Protein AF-A0A4Q3WQT9-F1 (afdb_monomer)

Radius of gyration: 22.51 Å; Cα 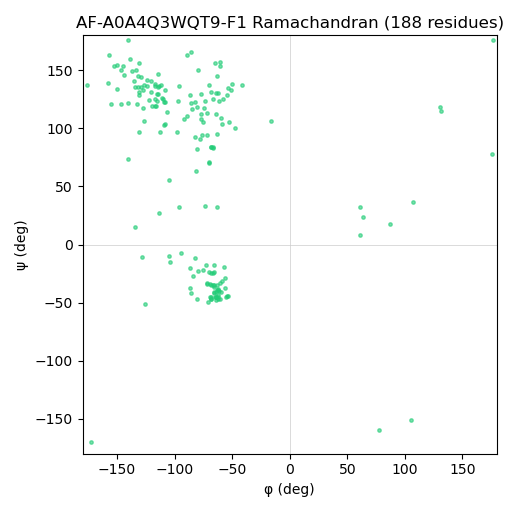contacts (8 Å, |Δi|>4): 294; chains: 1; bounding box: 42×92×50 Å

Foldseek 3Di:
DDDPDDPDVPVPPPPPDPDDDDPQPWDKEKDKDKAQAALQLLLVCVVPPQCLVVLQVQWPGWADPDDFKIKTWGAWPPRDIWIWMKGWDDDDRSAKTWIWTPDTQKTKTKMWGWDDPDRRMIMIMIMMIIGQDDDPSSVRVCVVVVPVHVSVVSSVVSSSCVSNVVDDDPDPPPPPPDDDDDDDDDDDDD

Secondary structure (DSSP, 8-state):
--PPPP--TTTT--------S-----EEEEEEEEESS-HHHHHHHHH-GGGGGGT-TTEEEEEE-SSSEEEEEEEPGGG-EEEEEEEEEEEETTTEEEEEEEEES-EEEEEEEEEEEETTEEEEEEEEEEEPPSHHHHHHHHHHTSSHHHHHHHHHHHHHHHHHT-------------------------

Nearest PDB structures (foldseek):
  2rez-assembly1_A  TM=7.845E-01  e=2.875E-08  Streptomyces glaucescens
  3ijt-assembly1_A  TM=7.062E-01  e=2.085E-07  Streptococcus mutans
  3pu2-assembly5_E  TM=6.882E-01  e=5.292E-05  Cereibacter sphaeroides 2.4.1
  4qdd-assembly1_A  TM=5.386E-01  e=7.508E-05  Rhodococcus rhodochrous
  4qdc-assembly1_A  TM=5.259E-01  e=9.202E-04  Rhodococcus rhodochrous

Mean predicted aligned error: 13.27 Å

Structure (mmCIF, N/CA/C/O backbone):
data_AF-A0A4Q3WQT9-F1
#
_entry.id   AF-A0A4Q3WQT9-F1
#
loop_
_atom_site.group_PDB
_atom_site.id
_atom_site.type_symbol
_atom_site.label_atom_id
_atom_site.label_alt_id
_atom_site.label_comp_id
_atom_site.label_asym_id
_atom_site.label_entity_id
_atom_site.label_seq_id
_atom_site.pdbx_PDB_ins_code
_atom_site.Cartn_x
_atom_site.Cartn_y
_atom_site.Cartn_z
_atom_site.occupancy
_atom_site.B_iso_or_equiv
_atom_site.auth_seq_id
_atom_site.auth_comp_id
_atom_site.auth_asym_id
_atom_site.auth_atom_id
_atom_site.pdbx_PDB_model_num
ATOM 1 N N . MET A 1 1 ? 25.990 9.755 -19.236 1.00 34.44 1 MET A N 1
ATOM 2 C CA . MET A 1 1 ? 26.077 10.260 -17.851 1.00 34.44 1 MET A CA 1
ATOM 3 C C . MET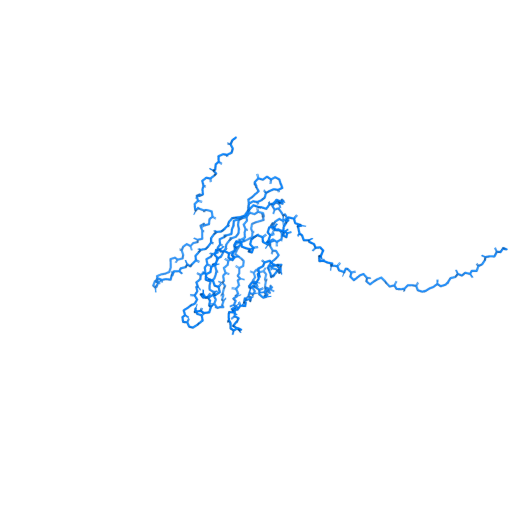 A 1 1 ? 24.654 10.616 -17.454 1.00 34.44 1 MET A C 1
ATOM 5 O O . MET A 1 1 ? 24.161 11.648 -17.883 1.00 34.44 1 MET A O 1
ATOM 9 N N . VAL A 1 2 ? 23.937 9.683 -16.823 1.00 37.50 2 VAL A N 1
ATOM 10 C CA . VAL A 1 2 ? 22.533 9.886 -16.434 1.00 37.50 2 VAL A CA 1
ATOM 11 C C . VAL A 1 2 ? 22.563 10.762 -15.186 1.00 37.50 2 VAL A C 1
ATOM 13 O O . VAL A 1 2 ? 23.070 10.332 -14.153 1.00 37.50 2 VAL A O 1
ATOM 16 N N . GLY A 1 3 ? 22.164 12.025 -15.323 1.00 26.58 3 GLY A N 1
ATOM 17 C CA . GLY A 1 3 ? 22.069 12.938 -14.186 1.00 26.58 3 GLY A CA 1
ATOM 18 C C . GLY A 1 3 ? 20.992 12.469 -13.200 1.00 26.58 3 GLY A C 1
ATOM 19 O O . GLY A 1 3 ? 20.079 11.746 -13.604 1.00 26.58 3 GLY A O 1
ATOM 20 N N . PRO A 1 4 ? 21.079 12.854 -11.916 1.00 31.19 4 PRO A N 1
ATOM 21 C CA . PRO A 1 4 ? 19.999 12.610 -10.972 1.00 31.19 4 PRO A CA 1
ATOM 22 C C . PRO A 1 4 ? 18.746 13.345 -11.462 1.00 31.19 4 PRO A C 1
ATOM 24 O O . PRO A 1 4 ? 18.777 14.551 -11.706 1.00 31.19 4 PRO A O 1
ATOM 27 N N . ILE A 1 5 ? 17.659 12.600 -11.650 1.00 31.70 5 ILE A N 1
ATOM 28 C CA . ILE A 1 5 ? 16.350 13.157 -11.989 1.00 31.70 5 ILE A CA 1
ATOM 29 C C . ILE A 1 5 ? 15.894 13.965 -10.761 1.00 31.70 5 ILE A C 1
ATOM 31 O O . ILE A 1 5 ? 15.903 13.410 -9.659 1.00 31.70 5 ILE A O 1
ATOM 35 N N . PRO A 1 6 ? 15.556 15.259 -10.891 1.00 29.69 6 PRO A N 1
ATOM 36 C CA . PRO A 1 6 ? 15.057 16.037 -9.767 1.00 29.69 6 PRO A CA 1
ATOM 37 C C . PRO A 1 6 ? 13.743 15.434 -9.252 1.00 29.69 6 PRO A C 1
ATOM 39 O O . PRO A 1 6 ? 12.826 15.143 -10.019 1.00 29.69 6 PRO A O 1
ATOM 42 N N . PHE A 1 7 ? 13.691 15.232 -7.934 1.00 35.38 7 PHE A N 1
ATOM 43 C CA . PHE A 1 7 ? 12.547 14.763 -7.150 1.00 35.38 7 PHE A CA 1
ATOM 44 C C . PHE A 1 7 ? 11.482 15.876 -7.109 1.00 35.3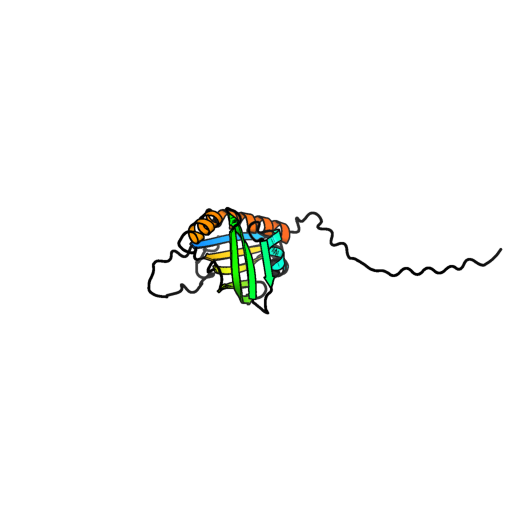8 7 PHE A C 1
ATOM 46 O O . PHE A 1 7 ? 11.296 16.565 -6.110 1.00 35.38 7 PHE A O 1
ATOM 53 N N . GLU A 1 8 ? 10.838 16.145 -8.242 1.00 33.34 8 GLU A N 1
ATOM 54 C CA . GLU A 1 8 ? 9.771 17.136 -8.323 1.00 33.34 8 GLU A CA 1
ATOM 55 C C . GLU A 1 8 ? 8.498 16.516 -7.729 1.00 33.34 8 GLU A C 1
ATOM 57 O O . GLU A 1 8 ? 7.951 15.547 -8.261 1.00 33.34 8 GLU A O 1
ATOM 62 N N . GLY A 1 9 ? 8.059 17.055 -6.585 1.00 34.94 9 GLY A N 1
ATOM 63 C CA . GLY A 1 9 ? 6.921 16.615 -5.760 1.00 34.94 9 GLY A CA 1
ATOM 64 C C . GLY A 1 9 ? 5.538 16.703 -6.421 1.00 34.94 9 GLY A C 1
ATOM 65 O O . GLY A 1 9 ? 4.546 16.943 -5.745 1.00 34.94 9 GLY A O 1
ATOM 66 N N . THR A 1 10 ? 5.458 16.511 -7.735 1.00 41.91 10 THR A N 1
ATOM 67 C CA . THR A 1 10 ? 4.251 16.659 -8.557 1.00 41.91 10 THR A CA 1
ATOM 68 C C . THR A 1 10 ? 3.649 15.307 -8.959 1.00 41.91 10 THR A C 1
ATOM 70 O O . THR A 1 10 ? 2.496 15.241 -9.380 1.00 41.91 10 THR A O 1
ATOM 73 N N . ARG A 1 11 ? 4.383 14.193 -8.818 1.00 48.59 11 ARG A N 1
ATOM 74 C CA . ARG A 1 11 ? 3.887 12.864 -9.240 1.00 48.59 11 ARG A CA 1
ATOM 75 C C . ARG A 1 11 ? 2.926 12.215 -8.233 1.00 48.59 11 ARG A C 1
ATOM 77 O O . ARG A 1 11 ? 2.068 11.424 -8.624 1.00 48.59 11 ARG A O 1
ATOM 84 N N . PHE A 1 12 ? 3.007 12.638 -6.972 1.00 46.22 12 PHE A N 1
ATOM 85 C CA . PHE A 1 12 ? 2.021 12.394 -5.918 1.00 46.22 12 PHE A CA 1
ATOM 86 C C . PHE A 1 12 ? 1.216 13.670 -5.652 1.00 46.22 12 PHE A C 1
ATOM 88 O O . PHE A 1 12 ? 1.162 14.156 -4.529 1.00 46.22 12 PHE A O 1
ATOM 95 N N . ALA A 1 13 ? 0.591 14.250 -6.678 1.00 42.16 13 ALA A N 1
ATOM 96 C CA . ALA A 1 13 ? -0.478 15.218 -6.446 1.00 42.16 13 ALA A CA 1
ATOM 97 C C . ALA A 1 13 ? -1.706 14.464 -5.901 1.00 42.16 13 ALA A C 1
ATOM 99 O O . ALA A 1 13 ? -2.683 14.225 -6.611 1.00 42.16 13 ALA A O 1
ATOM 100 N N . LEU A 1 14 ? -1.618 13.999 -4.655 1.00 48.97 14 LEU A N 1
ATOM 101 C CA . LEU A 1 14 ? -2.793 13.635 -3.883 1.00 48.97 14 LEU A CA 1
ATOM 102 C C . LEU A 1 14 ? -3.512 14.959 -3.594 1.00 48.97 14 LEU A C 1
ATOM 104 O O . LEU A 1 14 ? -2.848 15.946 -3.258 1.00 48.97 14 LEU A O 1
ATOM 108 N N . PRO A 1 15 ? -4.830 15.058 -3.832 1.00 38.00 15 PRO A N 1
ATOM 109 C CA . PRO A 1 15 ? -5.542 16.291 -3.560 1.00 38.00 15 PRO A CA 1
ATOM 110 C C . PRO A 1 15 ? -5.386 16.578 -2.070 1.00 38.00 15 PRO A C 1
ATOM 112 O O . PRO A 1 15 ? -5.955 15.870 -1.243 1.00 38.00 15 PRO A O 1
ATOM 115 N N . CYS A 1 16 ? -4.601 17.605 -1.740 1.00 35.59 16 CYS A N 1
ATOM 116 C CA . CYS A 1 16 ? -4.580 18.189 -0.410 1.00 35.59 16 CYS A CA 1
ATOM 117 C C . CYS A 1 16 ? -6.037 18.518 -0.079 1.00 35.59 16 CYS A C 1
ATOM 119 O O . CYS A 1 16 ? -6.648 19.388 -0.703 1.00 35.59 16 CYS A O 1
ATOM 121 N N . HIS A 1 17 ? -6.644 17.709 0.785 1.00 41.72 17 HIS A N 1
ATOM 122 C CA . HIS A 1 17 ? -8.067 17.777 1.050 1.00 41.72 17 HIS A CA 1
ATOM 123 C C . HIS A 1 17 ? -8.337 19.044 1.864 1.00 41.72 17 HIS A C 1
ATOM 125 O O . HIS A 1 17 ? -8.220 19.069 3.088 1.00 41.72 17 HIS A O 1
ATOM 131 N N . GLU A 1 18 ? -8.693 20.120 1.164 1.00 41.34 18 GLU A N 1
ATOM 132 C CA . GLU A 1 18 ? -9.228 21.342 1.748 1.00 41.34 18 GLU A CA 1
ATOM 133 C C . GLU A 1 18 ? -10.625 21.039 2.318 1.00 41.34 18 GLU A C 1
ATOM 135 O O . GLU A 1 18 ? -11.653 21.247 1.675 1.00 41.34 18 GLU A O 1
ATOM 140 N N . LYS A 1 19 ? -10.686 20.514 3.547 1.00 37.44 19 LYS A N 1
ATOM 141 C CA . LYS A 1 19 ? -11.871 20.665 4.397 1.00 37.44 19 LYS A CA 1
ATOM 142 C C . LYS A 1 19 ? -11.508 21.390 5.679 1.00 37.44 19 LYS A C 1
ATOM 144 O O . LYS A 1 19 ? -10.685 20.952 6.478 1.00 37.44 19 LYS A O 1
ATOM 149 N N . ALA A 1 20 ? -12.164 22.533 5.832 1.00 40.59 20 ALA A N 1
ATOM 150 C CA . ALA A 1 20 ? -12.099 23.426 6.968 1.00 40.59 20 ALA A CA 1
ATOM 151 C C . ALA A 1 20 ? -12.312 22.700 8.310 1.00 40.59 20 ALA A C 1
ATOM 153 O O . ALA A 1 20 ? -13.248 21.917 8.460 1.00 40.59 20 ALA A O 1
ATOM 154 N N . GLY A 1 21 ? -11.510 23.064 9.318 1.00 35.66 21 GLY A N 1
ATOM 155 C CA . GLY A 1 21 ? -11.959 23.008 10.712 1.00 35.66 21 GLY A CA 1
ATOM 156 C C . GLY A 1 21 ? -11.410 21.908 11.626 1.00 35.66 21 GLY A C 1
ATOM 157 O O . GLY A 1 21 ? -12.142 21.457 12.495 1.00 35.66 21 GLY A O 1
ATOM 158 N N . ARG A 1 22 ? -10.144 21.500 11.510 1.00 39.97 22 ARG A N 1
ATOM 159 C CA . ARG A 1 22 ? -9.288 21.055 12.637 1.00 39.97 22 ARG A CA 1
ATOM 160 C C . ARG A 1 22 ? -7.900 20.784 12.072 1.00 39.97 22 ARG A C 1
ATOM 162 O O . ARG A 1 22 ? -7.790 20.198 11.004 1.00 39.97 22 ARG A O 1
ATOM 169 N N . GLN A 1 23 ? -6.850 21.200 12.770 1.00 39.41 23 GLN A N 1
ATOM 170 C CA . GLN A 1 23 ? -5.477 20.833 12.430 1.00 39.41 23 GLN A CA 1
ATOM 171 C C . GLN A 1 23 ? -5.308 19.316 12.656 1.00 39.41 23 GLN A C 1
ATOM 173 O O . GLN A 1 23 ? -4.911 18.892 13.736 1.00 39.41 23 GLN A O 1
ATOM 178 N N . PHE A 1 24 ? -5.693 18.495 11.679 1.00 46.91 24 PHE A N 1
ATOM 179 C CA . PHE A 1 24 ? -5.363 17.073 11.628 1.00 46.91 24 PHE A CA 1
ATOM 180 C C . PHE A 1 24 ? -3.982 16.968 10.984 1.00 46.91 24 PHE A C 1
ATOM 182 O O . PHE A 1 24 ? -3.789 17.404 9.850 1.00 46.91 24 PHE A O 1
ATOM 189 N N . ILE A 1 25 ? -2.993 16.472 11.726 1.00 51.38 25 ILE A N 1
ATOM 190 C CA . ILE A 1 25 ? -1.682 16.167 11.151 1.00 51.38 25 ILE A CA 1
ATOM 191 C C . ILE A 1 25 ? -1.867 14.860 10.381 1.00 51.38 25 ILE A C 1
ATOM 193 O O . ILE A 1 25 ? -1.831 13.789 10.978 1.00 51.38 25 ILE A O 1
ATOM 197 N N . MET A 1 26 ? -2.136 14.953 9.078 1.00 60.62 26 MET A N 1
ATOM 198 C CA . MET A 1 26 ? -2.066 13.794 8.189 1.00 60.62 26 MET A CA 1
ATOM 199 C C . MET A 1 26 ? -0.611 13.333 8.178 1.00 60.62 26 MET A C 1
ATOM 201 O O . MET A 1 26 ? 0.273 14.063 7.721 1.00 60.62 26 MET A O 1
ATOM 205 N N . ALA A 1 27 ? -0.346 12.159 8.743 1.00 68.69 27 ALA A N 1
ATOM 206 C CA . ALA A 1 27 ? 0.973 11.564 8.649 1.00 68.69 27 ALA A CA 1
ATOM 207 C C . ALA A 1 27 ? 1.128 11.042 7.220 1.00 68.69 27 ALA A C 1
ATOM 209 O O . ALA A 1 27 ? 0.294 10.268 6.753 1.00 68.69 27 ALA A O 1
ATOM 210 N N . SER A 1 28 ? 2.168 11.494 6.523 1.00 76.50 28 SER A N 1
ATOM 211 C CA . SER A 1 28 ? 2.511 11.011 5.189 1.00 76.50 28 SER A CA 1
ATOM 212 C C . SER A 1 28 ? 3.880 10.351 5.226 1.00 76.50 28 SER A C 1
ATOM 214 O O . SER A 1 28 ? 4.805 10.833 5.877 1.00 76.50 28 SER A O 1
ATOM 216 N N . VAL A 1 29 ? 3.998 9.224 4.538 1.00 81.50 29 VAL A N 1
ATOM 217 C CA . VAL A 1 29 ? 5.247 8.504 4.331 1.00 81.50 29 VAL A CA 1
ATOM 218 C C . VAL A 1 29 ? 5.400 8.236 2.844 1.00 81.50 29 VAL A C 1
ATOM 220 O O . VAL A 1 29 ? 4.451 7.852 2.163 1.00 81.50 29 VAL A O 1
ATOM 223 N N . THR A 1 30 ? 6.598 8.467 2.317 1.00 84.19 30 THR A N 1
ATOM 224 C CA . THR A 1 30 ? 6.944 8.124 0.937 1.00 84.19 30 THR A CA 1
ATOM 225 C C . THR A 1 30 ? 8.256 7.362 0.928 1.00 84.19 30 THR A C 1
ATOM 227 O O . THR A 1 30 ? 9.245 7.820 1.498 1.00 84.19 30 THR A O 1
ATOM 230 N N . LYS A 1 31 ? 8.275 6.204 0.271 1.00 86.56 31 LYS A N 1
ATOM 231 C CA . LYS A 1 31 ? 9.471 5.371 0.122 1.00 86.56 31 LYS A CA 1
ATOM 232 C C . LYS A 1 31 ? 9.637 4.918 -1.319 1.00 86.56 31 LYS A C 1
ATOM 234 O O . LYS A 1 31 ? 8.671 4.753 -2.060 1.00 86.56 31 LYS A O 1
ATOM 239 N N . GLU A 1 32 ? 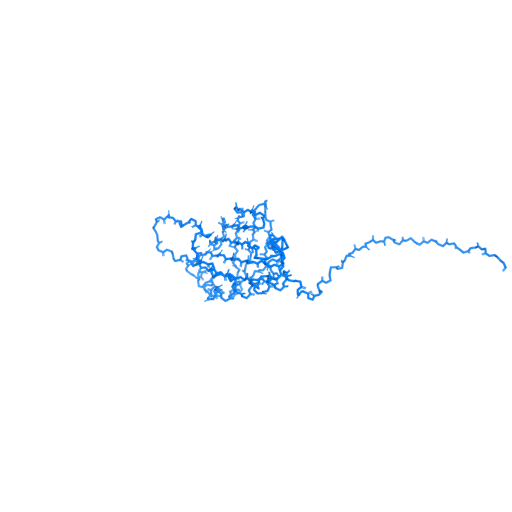10.889 4.725 -1.708 1.00 89.44 32 GLU A N 1
ATOM 240 C CA . GLU A 1 32 ? 11.274 4.271 -3.038 1.00 89.44 32 GLU A CA 1
ATOM 241 C C . GLU A 1 32 ? 12.180 3.050 -2.926 1.00 89.44 32 GLU A C 1
ATOM 243 O O . GLU A 1 32 ? 13.115 3.026 -2.125 1.00 89.44 32 GLU A O 1
ATOM 248 N N . ILE A 1 33 ? 11.934 2.060 -3.781 1.00 90.38 33 ILE A N 1
ATOM 249 C CA . ILE A 1 33 ? 12.821 0.918 -3.969 1.00 90.38 33 ILE A CA 1
ATOM 250 C C . ILE A 1 33 ? 13.098 0.671 -5.448 1.00 90.38 33 ILE A C 1
ATOM 252 O O . ILE A 1 33 ? 12.302 0.988 -6.333 1.00 90.38 33 ILE A O 1
ATOM 256 N N . ILE A 1 34 ? 14.232 0.024 -5.702 1.00 91.50 34 ILE A N 1
ATOM 257 C CA . ILE A 1 34 ? 14.604 -0.480 -7.021 1.00 91.50 34 ILE A CA 1
ATOM 258 C C . ILE A 1 34 ? 14.500 -2.002 -7.014 1.00 91.50 34 ILE A C 1
ATOM 260 O O . ILE A 1 34 ? 15.163 -2.676 -6.212 1.00 91.50 34 ILE A O 1
ATOM 264 N N . VAL A 1 35 ? 13.689 -2.534 -7.924 1.00 90.94 35 VAL A N 1
ATOM 265 C CA . VAL A 1 35 ? 13.436 -3.961 -8.115 1.00 90.94 35 VAL A CA 1
ATOM 266 C C . VAL A 1 35 ? 14.069 -4.408 -9.433 1.00 90.94 35 VAL A C 1
ATOM 268 O O . VAL A 1 35 ? 13.788 -3.838 -10.484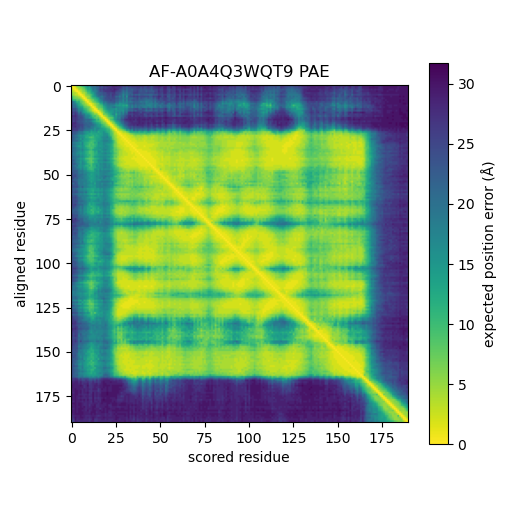 1.00 90.94 35 VAL A O 1
ATOM 271 N N . ASN A 1 36 ? 14.916 -5.437 -9.390 1.00 91.38 36 ASN A N 1
ATOM 272 C CA . ASN A 1 36 ? 15.532 -6.044 -10.573 1.00 91.38 36 ASN A CA 1
ATOM 273 C C . ASN A 1 36 ? 14.562 -7.034 -11.241 1.00 91.38 36 ASN A C 1
ATOM 275 O O . ASN A 1 36 ? 14.784 -8.242 -11.233 1.00 91.38 36 ASN A O 1
ATOM 279 N N . ALA A 1 37 ? 13.434 -6.519 -11.723 1.00 90.50 37 ALA A N 1
ATOM 280 C CA . ALA A 1 37 ? 12.437 -7.260 -12.481 1.00 90.50 37 ALA A CA 1
ATOM 281 C C . ALA A 1 37 ? 11.728 -6.318 -13.473 1.00 90.50 37 ALA A C 1
ATOM 283 O O . ALA A 1 37 ? 11.654 -5.107 -13.211 1.00 90.50 37 ALA A O 1
ATOM 284 N N . PRO A 1 38 ? 11.187 -6.847 -14.587 1.00 92.38 38 PRO A N 1
ATOM 285 C CA . PRO A 1 38 ? 10.418 -6.059 -15.544 1.00 92.38 38 PRO A CA 1
ATOM 286 C C . PRO A 1 38 ? 9.141 -5.505 -14.905 1.00 92.38 38 PRO A C 1
ATOM 288 O O . PRO A 1 38 ? 8.502 -6.178 -14.091 1.00 92.38 38 PRO A O 1
ATOM 291 N N . VAL A 1 39 ? 8.747 -4.294 -15.309 1.00 92.88 39 VAL A N 1
ATOM 292 C CA . VAL A 1 39 ? 7.638 -3.549 -14.686 1.00 92.88 39 VAL A CA 1
ATOM 293 C C . VAL A 1 39 ? 6.328 -4.329 -14.686 1.00 92.88 39 VAL A C 1
ATOM 295 O O . VAL A 1 39 ? 5.637 -4.332 -13.676 1.00 92.88 39 VAL A O 1
ATOM 298 N N . SER A 1 40 ? 6.046 -5.087 -15.748 1.00 91.44 40 SER A N 1
ATOM 299 C CA . SER A 1 40 ? 4.847 -5.923 -15.844 1.00 91.44 40 SER A CA 1
ATOM 300 C C . SER A 1 40 ? 4.790 -6.999 -14.768 1.00 91.44 40 SER A C 1
ATOM 302 O O . SER A 1 40 ? 3.743 -7.224 -14.175 1.00 91.44 40 SER A O 1
ATOM 304 N N . LYS A 1 41 ? 5.927 -7.625 -14.442 1.00 90.19 41 LYS A N 1
ATOM 305 C CA . LYS A 1 41 ? 5.986 -8.618 -13.362 1.00 90.19 41 LYS A CA 1
ATOM 306 C C . LYS A 1 41 ? 5.776 -7.954 -12.002 1.00 90.19 41 LYS A C 1
ATOM 308 O O . LYS A 1 41 ? 5.030 -8.467 -11.177 1.00 90.19 41 LYS A O 1
ATOM 313 N N . VAL A 1 42 ? 6.440 -6.822 -11.771 1.00 91.06 42 VAL A N 1
ATOM 314 C CA . VAL A 1 42 ? 6.336 -6.076 -10.507 1.00 91.06 42 VAL A CA 1
ATOM 315 C C . VAL A 1 42 ? 4.906 -5.581 -10.285 1.00 91.06 42 VAL A C 1
ATOM 317 O O . VAL A 1 42 ? 4.377 -5.713 -9.184 1.00 91.06 42 VAL A O 1
ATOM 320 N N . PHE A 1 43 ? 4.279 -5.059 -11.338 1.00 90.94 43 PHE A N 1
ATOM 321 C CA . PHE A 1 43 ? 2.913 -4.562 -11.326 1.00 90.94 43 PHE A CA 1
ATOM 322 C C . PHE A 1 43 ? 1.900 -5.670 -11.033 1.00 90.94 43 PHE A C 1
ATOM 324 O O . PHE A 1 43 ? 1.064 -5.493 -10.154 1.00 90.94 43 PHE A O 1
ATOM 331 N N . GLU A 1 44 ? 1.992 -6.821 -11.705 1.00 90.06 44 GLU A N 1
ATOM 332 C CA . GLU A 1 44 ? 1.056 -7.932 -11.486 1.00 90.06 44 GLU A CA 1
ATOM 333 C C . GLU A 1 44 ? 1.143 -8.489 -10.058 1.00 90.06 44 GLU A C 1
ATOM 335 O O . GLU A 1 44 ? 0.113 -8.738 -9.438 1.00 90.06 44 GLU A O 1
ATOM 340 N N . ILE A 1 45 ? 2.351 -8.597 -9.487 1.00 88.19 45 ILE A N 1
ATOM 341 C CA . ILE A 1 45 ? 2.520 -9.023 -8.087 1.00 88.19 45 ILE A CA 1
ATOM 342 C C . ILE A 1 45 ? 1.928 -7.985 -7.126 1.00 88.19 45 ILE A C 1
ATOM 344 O O . ILE A 1 45 ? 1.291 -8.356 -6.146 1.00 88.19 45 ILE A O 1
ATOM 348 N N . TRP A 1 46 ? 2.127 -6.689 -7.390 1.00 88.38 46 TRP A N 1
ATOM 349 C CA . TRP A 1 46 ? 1.571 -5.630 -6.542 1.00 88.38 46 TRP A CA 1
ATOM 350 C C . TRP A 1 46 ? 0.046 -5.524 -6.650 1.00 88.38 46 TRP A C 1
ATOM 352 O O . TRP A 1 46 ? -0.629 -5.169 -5.692 1.00 88.38 46 TRP A O 1
ATOM 362 N N . LYS A 1 47 ? -0.518 -5.783 -7.826 1.00 87.12 47 LYS A N 1
ATOM 363 C CA . LYS A 1 47 ? -1.963 -5.725 -8.059 1.00 87.12 47 LYS A CA 1
ATOM 364 C C . LYS A 1 47 ? -2.712 -6.843 -7.328 1.00 87.12 47 LYS A C 1
ATOM 366 O O . LYS A 1 47 ? -3.893 -6.683 -7.028 1.00 87.12 47 LYS A O 1
ATOM 371 N N . ASP A 1 48 ? -2.037 -7.951 -7.036 1.00 85.31 48 ASP A N 1
ATOM 372 C CA . ASP A 1 48 ? -2.588 -9.052 -6.256 1.00 85.31 48 ASP A CA 1
ATOM 373 C C . ASP A 1 48 ? -2.524 -8.746 -4.748 1.00 85.31 48 ASP A C 1
ATOM 375 O O . ASP A 1 48 ? -1.598 -9.149 -4.034 1.00 85.31 48 ASP A O 1
ATOM 379 N N . PHE A 1 49 ? -3.517 -7.987 -4.270 1.00 80.50 49 PHE A N 1
ATOM 380 C CA . PHE A 1 49 ? -3.615 -7.553 -2.874 1.00 80.50 49 PHE A CA 1
ATOM 381 C C . PHE A 1 49 ? -3.613 -8.723 -1.877 1.00 80.50 49 PHE A C 1
ATOM 383 O O . PHE A 1 49 ? -3.107 -8.576 -0.767 1.00 80.50 49 PHE A O 1
ATOM 390 N N . GLU A 1 50 ? -4.092 -9.906 -2.265 1.00 77.38 50 GLU A N 1
ATOM 391 C CA . GLU A 1 50 ? -4.129 -11.087 -1.392 1.00 77.38 50 GLU A CA 1
ATOM 392 C C . GLU A 1 50 ? -2.720 -11.592 -1.022 1.00 77.38 50 GLU A C 1
ATOM 394 O O . GLU A 1 50 ? -2.548 -12.287 -0.020 1.00 77.38 50 GLU A O 1
ATOM 399 N N . ASN A 1 51 ? -1.678 -11.198 -1.768 1.00 78.69 51 ASN A N 1
ATOM 400 C CA . ASN A 1 51 ? -0.290 -11.525 -1.436 1.00 78.69 51 ASN A CA 1
ATOM 401 C C . ASN A 1 51 ? 0.347 -10.592 -0.400 1.00 78.69 51 ASN A C 1
ATOM 403 O O . ASN A 1 51 ? 1.425 -10.911 0.104 1.00 78.69 51 ASN A O 1
ATOM 407 N N . PHE A 1 52 ? -0.274 -9.462 -0.058 1.00 79.12 52 PHE A N 1
ATOM 408 C CA . PHE A 1 52 ? 0.318 -8.464 0.844 1.00 79.12 52 PHE A CA 1
ATOM 409 C C . PHE A 1 52 ? 0.635 -9.008 2.240 1.00 79.12 52 PHE A C 1
ATOM 411 O O . PHE A 1 52 ? 1.739 -8.737 2.716 1.00 79.12 52 PHE A O 1
ATOM 418 N N . PRO A 1 53 ? -0.214 -9.846 2.874 1.00 79.69 53 PRO A N 1
ATOM 419 C CA . PRO A 1 53 ? 0.117 -10.472 4.156 1.00 79.69 53 PRO A CA 1
ATOM 420 C C . PRO A 1 53 ? 1.408 -11.308 4.130 1.00 79.69 53 PRO A C 1
ATOM 422 O O . PRO A 1 53 ? 1.994 -11.583 5.172 1.00 79.69 53 PRO A O 1
ATOM 425 N N . ARG A 1 54 ? 1.895 -11.721 2.948 1.00 75.19 54 ARG A N 1
ATOM 426 C CA . ARG A 1 54 ? 3.148 -12.486 2.824 1.00 75.19 54 ARG A CA 1
ATOM 427 C C . ARG A 1 54 ? 4.399 -11.633 3.007 1.00 75.19 54 ARG A C 1
ATOM 429 O O . ARG A 1 54 ? 5.464 -12.186 3.271 1.00 75.19 54 ARG A O 1
ATOM 436 N N . PHE A 1 55 ? 4.298 -10.321 2.811 1.00 75.50 55 PHE A N 1
ATOM 437 C CA . PHE A 1 55 ? 5.434 -9.403 2.900 1.00 75.50 55 PHE A CA 1
ATOM 438 C C . PHE A 1 55 ? 5.195 -8.198 3.819 1.00 75.50 55 PHE A C 1
ATOM 440 O O . PHE A 1 55 ? 6.170 -7.533 4.149 1.00 75.50 55 PHE A O 1
ATOM 447 N N . MET A 1 56 ? 3.960 -7.959 4.273 1.00 77.50 56 MET A N 1
ATOM 448 C CA . MET A 1 56 ? 3.605 -6.965 5.291 1.00 77.50 56 MET A CA 1
ATOM 449 C C . MET A 1 56 ? 3.225 -7.652 6.605 1.00 77.50 56 MET A C 1
ATOM 451 O O . MET A 1 56 ? 2.119 -8.167 6.744 1.00 77.50 56 MET A O 1
ATOM 455 N N . GLU A 1 57 ? 4.118 -7.640 7.595 1.00 72.62 57 GLU A N 1
ATOM 456 C CA . GLU A 1 57 ? 3.940 -8.418 8.838 1.00 72.62 57 GLU A CA 1
ATOM 457 C C . GLU A 1 57 ? 2.761 -7.979 9.716 1.00 72.62 57 GLU A C 1
ATOM 459 O O . GLU A 1 57 ? 2.263 -8.762 10.524 1.00 72.62 57 GLU A O 1
ATOM 464 N N . ASN A 1 58 ? 2.315 -6.729 9.592 1.00 76.00 58 ASN A N 1
ATOM 465 C CA . ASN A 1 58 ? 1.247 -6.198 10.443 1.00 76.00 58 ASN A CA 1
ATOM 466 C C . ASN A 1 58 ? -0.146 -6.497 9.890 1.00 76.00 58 ASN A C 1
ATOM 468 O O . ASN A 1 58 ? -1.121 -6.456 10.646 1.00 76.00 58 ASN A O 1
ATOM 472 N N . ILE A 1 59 ? -0.243 -6.788 8.591 1.00 82.56 59 ILE A N 1
ATOM 473 C CA . ILE A 1 59 ? -1.504 -7.108 7.931 1.00 82.56 59 ILE A CA 1
ATOM 474 C C . ILE A 1 59 ? -1.840 -8.572 8.208 1.00 82.56 59 ILE A C 1
ATOM 476 O O . ILE A 1 59 ? -1.103 -9.480 7.840 1.00 82.56 59 ILE A O 1
ATOM 480 N N . GLU A 1 60 ? -2.971 -8.794 8.870 1.00 83.31 60 GLU A N 1
ATOM 481 C CA . GLU A 1 60 ? -3.501 -10.122 9.171 1.00 83.31 60 GLU A CA 1
ATOM 482 C C . GLU A 1 60 ? -4.223 -10.712 7.956 1.00 83.31 60 GLU A C 1
ATOM 484 O O . GLU A 1 60 ? -3.984 -11.864 7.598 1.00 83.31 60 GLU A O 1
ATOM 489 N N . SER A 1 61 ? -5.084 -9.924 7.308 1.00 84.75 61 SER A N 1
ATOM 490 C CA . SER A 1 61 ? -5.779 -10.328 6.086 1.00 84.75 61 SER A CA 1
ATOM 491 C C . SER A 1 61 ? -6.142 -9.129 5.217 1.00 84.75 61 SER A C 1
ATOM 493 O O . SER A 1 61 ? -6.313 -8.006 5.704 1.00 84.75 61 SER A O 1
ATOM 495 N N . ILE A 1 62 ? -6.256 -9.392 3.915 1.00 87.88 62 ILE A N 1
ATOM 496 C CA . ILE A 1 62 ? -6.906 -8.500 2.961 1.00 87.88 62 ILE A CA 1
ATOM 497 C C . ILE A 1 62 ? -7.936 -9.327 2.212 1.00 87.88 62 ILE A C 1
ATOM 499 O O . ILE A 1 62 ? -7.584 -10.275 1.517 1.00 87.88 62 ILE A O 1
ATOM 503 N N . ASP A 1 63 ? -9.198 -8.952 2.352 1.00 88.06 63 ASP A N 1
ATOM 504 C CA . ASP A 1 63 ? -10.325 -9.647 1.752 1.00 88.06 63 ASP A CA 1
ATOM 505 C C . ASP A 1 63 ? -10.901 -8.787 0.623 1.00 88.06 63 ASP A C 1
ATOM 507 O O . ASP A 1 63 ? -11.294 -7.638 0.835 1.00 88.06 63 ASP A O 1
ATOM 511 N N . VAL A 1 64 ? -10.968 -9.316 -0.599 1.00 87.50 64 VAL A N 1
ATOM 512 C CA . VAL A 1 64 ? -11.607 -8.614 -1.723 1.00 87.50 64 VAL A CA 1
ATOM 513 C C . VAL A 1 64 ? -13.127 -8.685 -1.546 1.00 87.50 64 VAL A C 1
ATOM 515 O O . VAL A 1 64 ? -13.748 -9.724 -1.755 1.00 87.50 64 VAL A O 1
ATOM 518 N N . THR A 1 65 ? -13.745 -7.575 -1.140 1.00 87.75 65 THR A N 1
ATOM 519 C CA . THR A 1 65 ? -15.181 -7.501 -0.805 1.00 87.75 65 THR A CA 1
ATOM 520 C C . THR A 1 65 ? -16.061 -7.037 -1.965 1.00 87.75 65 THR A C 1
ATOM 522 O O . THR A 1 65 ? -17.288 -7.070 -1.869 1.00 87.75 65 THR A O 1
ATOM 525 N N . GLY A 1 66 ? -15.462 -6.607 -3.075 1.00 85.75 66 GLY A N 1
ATOM 526 C CA . GLY A 1 66 ? -16.174 -6.124 -4.255 1.00 85.75 66 GLY A CA 1
ATOM 527 C C . GLY A 1 66 ? -15.235 -5.876 -5.438 1.00 85.75 66 GLY A C 1
ATOM 528 O O . GLY A 1 66 ? -14.070 -6.255 -5.381 1.00 85.75 66 GLY A O 1
ATOM 529 N N . PRO A 1 67 ? -15.711 -5.242 -6.527 1.00 83.38 67 PRO A N 1
ATOM 530 C CA . PRO A 1 67 ? -14.940 -5.130 -7.769 1.00 83.38 67 PRO A CA 1
ATOM 531 C C . PRO A 1 67 ? -13.643 -4.326 -7.617 1.00 83.38 67 PRO A C 1
ATOM 533 O O . PRO A 1 67 ? -12.653 -4.660 -8.251 1.00 83.38 67 PRO A O 1
ATOM 536 N N . ASN A 1 68 ? -13.653 -3.288 -6.776 1.00 87.00 68 ASN A N 1
ATOM 537 C CA . ASN A 1 68 ? -12.487 -2.453 -6.462 1.00 87.00 68 ASN A CA 1
ATOM 538 C C . ASN A 1 68 ? -12.368 -2.199 -4.952 1.00 87.00 68 ASN A C 1
ATOM 540 O O . ASN A 1 68 ? -11.688 -1.261 -4.546 1.00 87.00 68 ASN A O 1
ATOM 544 N N . THR A 1 69 ? -13.077 -2.969 -4.125 1.00 89.50 69 THR A N 1
ATOM 545 C CA . THR A 1 69 ? -13.126 -2.765 -2.676 1.00 89.50 69 THR A CA 1
ATOM 546 C C . THR A 1 69 ? -12.466 -3.924 -1.956 1.00 89.50 69 THR A C 1
ATOM 548 O O . THR A 1 69 ? -12.681 -5.090 -2.288 1.00 89.50 69 THR A O 1
ATOM 551 N N . THR A 1 70 ? -11.667 -3.583 -0.959 1.00 90.06 70 THR A N 1
ATOM 552 C CA . THR A 1 70 ? -10.881 -4.513 -0.153 1.00 90.06 70 THR A CA 1
ATOM 553 C C . THR A 1 70 ? -11.083 -4.184 1.314 1.00 90.06 70 THR A C 1
ATOM 555 O O . THR A 1 70 ? -11.019 -3.011 1.682 1.00 90.06 70 THR A O 1
ATOM 558 N N . HIS A 1 71 ? -11.290 -5.195 2.142 1.00 89.75 71 HIS A N 1
ATOM 559 C CA . HIS A 1 71 ? -11.316 -5.074 3.588 1.00 89.75 71 HIS A CA 1
ATOM 560 C C . HIS A 1 71 ? -9.951 -5.466 4.143 1.00 89.75 71 HIS A C 1
ATOM 562 O O . HIS A 1 71 ? -9.454 -6.551 3.861 1.00 89.75 71 HIS A O 1
ATOM 568 N N . TRP A 1 72 ? -9.328 -4.568 4.892 1.00 89.50 72 TRP A N 1
ATOM 569 C CA . TRP A 1 72 ? -7.996 -4.738 5.453 1.00 89.50 72 TRP A CA 1
ATOM 570 C C . TRP A 1 72 ? -8.106 -4.940 6.952 1.00 89.50 72 TRP A C 1
ATOM 572 O O . TRP A 1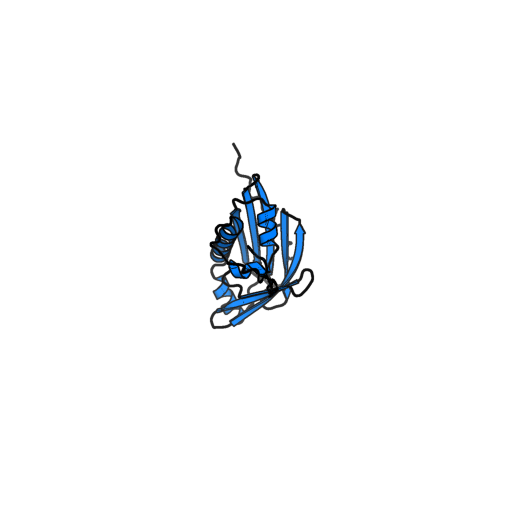 72 ? -8.758 -4.154 7.643 1.00 89.50 72 TRP A O 1
ATOM 582 N N . LYS A 1 73 ? -7.404 -5.950 7.457 1.00 87.12 73 LYS A N 1
ATOM 583 C CA . LYS A 1 73 ? -7.298 -6.232 8.882 1.00 87.12 73 LYS A CA 1
ATOM 584 C C . LYS A 1 73 ? -5.842 -6.219 9.304 1.00 87.12 73 LYS A C 1
ATOM 586 O O . LYS A 1 73 ? -5.024 -6.959 8.769 1.00 87.12 73 LYS A O 1
ATOM 591 N N . MET A 1 74 ? -5.521 -5.393 10.290 1.00 84.19 74 MET A N 1
ATOM 592 C CA . MET A 1 74 ? -4.181 -5.235 10.842 1.00 84.19 74 MET A CA 1
ATOM 593 C C . MET A 1 74 ? -4.180 -5.563 12.333 1.00 84.19 74 MET A C 1
ATOM 595 O O . MET A 1 74 ? -5.100 -5.197 13.073 1.00 84.19 74 MET A O 1
ATOM 599 N N . LYS A 1 75 ? -3.129 -6.239 12.795 1.00 79.81 75 LYS A N 1
ATOM 600 C CA . LYS A 1 75 ? -2.987 -6.606 14.202 1.00 79.81 75 LYS A CA 1
ATOM 601 C C . LYS A 1 75 ? -2.430 -5.440 15.015 1.00 79.81 75 LYS A C 1
ATOM 603 O O . LYS A 1 75 ? -1.340 -4.945 14.754 1.00 79.81 75 LYS A O 1
ATOM 608 N N . GLY A 1 76 ? -3.180 -5.036 16.033 1.00 71.19 76 GLY A N 1
ATOM 609 C CA . GLY A 1 76 ? -2.818 -4.008 16.997 1.00 71.19 76 GLY A CA 1
ATOM 610 C C . GLY A 1 76 ? -2.050 -4.531 18.220 1.00 71.19 76 GLY A C 1
ATOM 611 O O . GLY A 1 76 ? -2.080 -5.730 18.526 1.00 71.19 76 GLY A O 1
ATOM 612 N N . PRO A 1 77 ? -1.380 -3.651 18.993 1.00 66.31 77 PRO A N 1
ATOM 613 C CA . PRO A 1 77 ? -0.831 -4.005 20.294 1.00 66.31 77 PRO A CA 1
ATOM 614 C C . PRO A 1 77 ? -1.956 -4.455 21.235 1.00 66.31 77 PRO A C 1
ATOM 616 O O . PRO A 1 77 ? -3.102 -4.021 21.117 1.00 66.31 77 PRO A O 1
ATOM 619 N N . LEU A 1 78 ? -1.621 -5.299 22.215 1.00 66.62 78 LEU A N 1
ATOM 620 C CA . LEU A 1 78 ? -2.549 -5.742 23.271 1.00 66.62 78 LEU A CA 1
ATOM 621 C C . LEU A 1 78 ? -3.788 -6.510 22.756 1.00 66.62 78 LEU A C 1
ATOM 623 O O . LEU A 1 78 ? -4.844 -6.456 23.378 1.00 66.62 78 LEU A O 1
ATOM 627 N N . SER A 1 79 ? -3.656 -7.270 21.662 1.00 68.25 79 SER A N 1
ATOM 628 C CA . SER A 1 79 ? -4.757 -8.043 21.045 1.00 68.25 79 SER A CA 1
ATOM 629 C C . SER A 1 79 ? -5.904 -7.180 20.506 1.00 68.25 79 SER A C 1
ATOM 631 O O . SER A 1 79 ? -7.033 -7.650 20.389 1.00 68.25 79 SER A O 1
ATOM 633 N N . THR A 1 80 ? -5.624 -5.916 20.188 1.00 74.50 80 THR A N 1
ATOM 634 C CA . THR A 1 80 ? -6.551 -5.084 19.414 1.00 74.50 80 THR A CA 1
ATOM 635 C C . THR A 1 80 ? -6.424 -5.428 17.929 1.00 74.50 80 THR A C 1
ATOM 637 O O . THR A 1 80 ? -5.357 -5.850 17.487 1.00 74.50 80 THR A O 1
ATOM 640 N N . SER A 1 81 ? -7.497 -5.287 17.154 1.00 77.06 81 SER A N 1
ATOM 641 C CA . SER A 1 81 ? -7.444 -5.302 15.689 1.00 77.06 81 SER A CA 1
ATOM 642 C C . SER A 1 81 ? -7.844 -3.931 15.166 1.00 77.06 81 SER A C 1
ATOM 644 O O . SER A 1 81 ? -8.643 -3.217 15.775 1.00 77.06 81 SER A O 1
ATOM 646 N N . VAL A 1 82 ? -7.231 -3.549 14.056 1.00 82.00 82 VAL A N 1
ATOM 647 C CA . VAL A 1 82 ? -7.549 -2.336 13.319 1.00 82.00 82 VAL A CA 1
ATOM 648 C C . VAL A 1 82 ? -8.030 -2.777 11.953 1.00 82.00 82 VAL A C 1
ATOM 650 O O . VAL A 1 82 ? -7.297 -3.427 11.215 1.00 82.00 82 VAL A O 1
ATOM 653 N N . GLU A 1 83 ? -9.265 -2.421 11.634 1.00 87.38 83 GLU A N 1
ATOM 654 C CA . GLU A 1 83 ? -9.926 -2.838 10.400 1.00 87.38 83 GLU A CA 1
ATOM 655 C C . GLU A 1 83 ? -10.386 -1.606 9.626 1.00 87.38 83 GLU A C 1
ATOM 657 O O . GLU A 1 83 ? -10.903 -0.651 10.224 1.00 87.38 83 GLU A O 1
ATOM 662 N N . TRP A 1 84 ? -10.171 -1.609 8.312 1.00 88.75 84 TRP A N 1
ATOM 663 C CA . TRP A 1 84 ? -10.656 -0.567 7.411 1.00 88.75 84 TRP A CA 1
ATOM 664 C C . TRP A 1 84 ? -11.006 -1.122 6.035 1.00 88.75 84 TRP A C 1
ATOM 666 O O . TRP A 1 84 ? -10.410 -2.080 5.555 1.00 88.75 84 TRP A O 1
ATOM 676 N N . ASP A 1 85 ? -11.965 -0.479 5.381 1.00 90.31 85 ASP A N 1
ATOM 677 C CA . ASP A 1 85 ? -12.306 -0.749 3.990 1.00 90.31 85 ASP A CA 1
ATOM 678 C C . ASP A 1 85 ? -11.577 0.248 3.096 1.00 90.31 85 ASP A C 1
ATOM 680 O O . ASP A 1 85 ? -11.551 1.447 3.388 1.00 90.31 85 ASP A O 1
ATOM 684 N N . ALA A 1 86 ? -11.010 -0.233 1.996 1.00 89.38 86 ALA A N 1
ATOM 685 C CA . ALA A 1 86 ? -10.346 0.571 0.984 1.00 89.38 86 ALA A CA 1
ATOM 686 C C . ALA A 1 86 ? -10.952 0.337 -0.401 1.00 89.38 86 ALA A C 1
ATOM 688 O O . ALA A 1 86 ? -11.295 -0.782 -0.771 1.00 89.38 86 ALA A O 1
ATOM 689 N N . GLU A 1 87 ? -11.053 1.412 -1.174 1.00 91.38 87 GLU A N 1
ATOM 690 C CA . GLU A 1 87 ? -11.476 1.437 -2.566 1.00 91.38 87 GLU A CA 1
ATOM 691 C C . GLU A 1 87 ? -10.281 1.806 -3.448 1.00 91.38 87 GLU A C 1
ATOM 693 O O . GLU A 1 87 ? -9.640 2.847 -3.264 1.00 91.38 87 GLU A O 1
ATOM 698 N N . THR A 1 88 ? -10.003 0.965 -4.440 1.00 90.75 88 THR A N 1
ATOM 699 C CA . THR A 1 88 ? -9.035 1.260 -5.493 1.00 90.75 88 THR A CA 1
ATOM 700 C C . THR A 1 88 ? -9.641 2.273 -6.459 1.00 90.75 88 THR A C 1
ATOM 702 O O . THR A 1 88 ? -10.640 2.012 -7.125 1.00 90.75 88 THR A O 1
ATOM 705 N N . LEU A 1 89 ? -9.020 3.448 -6.537 1.00 88.75 89 LEU A N 1
ATOM 706 C CA . LEU A 1 89 ? -9.476 4.590 -7.329 1.00 88.75 89 LEU A CA 1
ATOM 707 C C . LEU A 1 89 ? -8.990 4.548 -8.773 1.00 88.75 89 LEU A C 1
ATOM 709 O O . LEU A 1 89 ? -9.664 5.018 -9.686 1.00 88.75 89 LEU A O 1
ATOM 713 N N . THR A 1 90 ? -7.764 4.085 -8.984 1.00 86.50 90 THR A N 1
ATOM 714 C CA . THR A 1 90 ? -7.134 4.090 -10.303 1.00 86.50 90 THR A CA 1
ATOM 715 C C . THR A 1 90 ? -6.181 2.923 -10.399 1.00 86.50 90 THR A C 1
ATOM 717 O O . THR A 1 90 ? -5.381 2.707 -9.493 1.00 86.50 90 THR A O 1
ATOM 720 N N . ILE A 1 91 ? -6.263 2.217 -11.521 1.00 89.88 91 ILE A N 1
ATO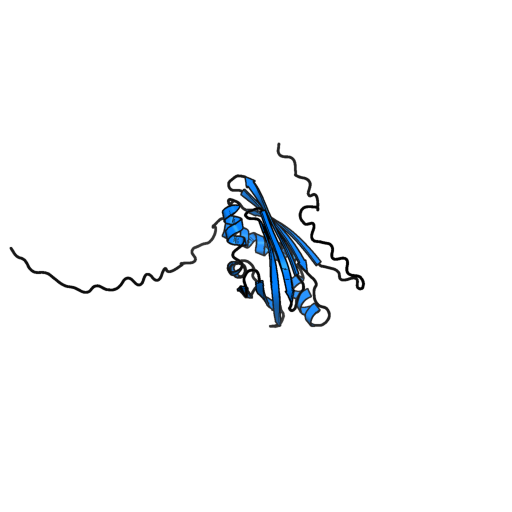M 721 C CA . ILE A 1 91 ? -5.304 1.210 -11.952 1.00 89.88 91 ILE A CA 1
ATOM 722 C C . ILE A 1 91 ? -4.887 1.612 -13.367 1.00 89.88 91 ILE A C 1
ATOM 724 O O . ILE A 1 91 ? -5.672 1.507 -14.306 1.00 89.88 91 ILE A O 1
ATOM 728 N N . GLN A 1 92 ? -3.673 2.130 -13.500 1.00 90.88 92 GLN A N 1
ATOM 729 C CA . GLN A 1 92 ? -2.996 2.362 -14.770 1.00 90.88 92 GLN A CA 1
ATOM 730 C C . GLN A 1 92 ? -1.913 1.300 -14.893 1.00 90.88 92 GLN A C 1
ATOM 732 O O . GLN A 1 92 ? -0.987 1.248 -14.078 1.00 90.88 92 GLN A O 1
ATOM 737 N N . GLU A 1 93 ? -2.088 0.417 -15.870 1.00 91.75 93 GLU A N 1
ATOM 738 C CA . GLU A 1 93 ? -1.233 -0.747 -16.059 1.00 91.75 93 GLU A CA 1
ATOM 739 C C . GLU A 1 93 ? 0.237 -0.338 -16.163 1.00 91.75 93 GLU A C 1
ATOM 741 O O . GLU A 1 93 ? 0.583 0.540 -16.946 1.00 91.75 93 GLU A O 1
ATOM 746 N N . ASN A 1 94 ? 1.098 -0.970 -15.362 1.00 89.25 94 ASN A N 1
ATOM 747 C CA . ASN A 1 94 ? 2.543 -0.715 -15.319 1.00 89.25 94 ASN A CA 1
ATOM 748 C C . ASN A 1 94 ? 2.963 0.713 -14.917 1.00 89.25 94 ASN A C 1
ATOM 750 O O . ASN A 1 94 ? 4.150 1.022 -14.992 1.00 89.25 94 ASN A O 1
ATOM 754 N N . GLU A 1 95 ? 2.035 1.569 -14.478 1.00 89.81 95 GLU A N 1
ATOM 755 C CA . GLU A 1 95 ? 2.325 2.979 -14.182 1.00 89.81 95 GLU A CA 1
ATOM 756 C C . GLU A 1 95 ? 1.907 3.387 -12.772 1.00 89.81 95 GLU A C 1
ATOM 758 O O . GLU A 1 95 ? 2.701 3.972 -12.033 1.00 89.81 95 GLU A O 1
ATOM 763 N N . LYS A 1 96 ? 0.657 3.114 -12.379 1.00 89.62 96 LYS A N 1
ATOM 764 C CA . LYS A 1 96 ? 0.110 3.647 -11.128 1.00 89.62 96 LYS A CA 1
ATOM 765 C C . LYS A 1 96 ? -1.053 2.832 -10.594 1.00 89.62 96 LYS A C 1
ATOM 767 O O . LYS A 1 96 ? -1.979 2.502 -11.328 1.00 89.62 96 LYS A O 1
ATOM 772 N N . ILE A 1 97 ? -1.076 2.633 -9.280 1.00 90.25 97 ILE A N 1
ATOM 773 C CA . ILE A 1 97 ? -2.276 2.205 -8.555 1.00 90.25 97 ILE A CA 1
ATOM 774 C C . ILE A 1 97 ? -2.509 3.185 -7.407 1.00 90.25 97 ILE A C 1
ATOM 776 O O . ILE A 1 97 ? -1.571 3.519 -6.692 1.00 90.25 97 ILE A O 1
ATOM 780 N N . SER A 1 98 ? -3.735 3.673 -7.226 1.00 89.06 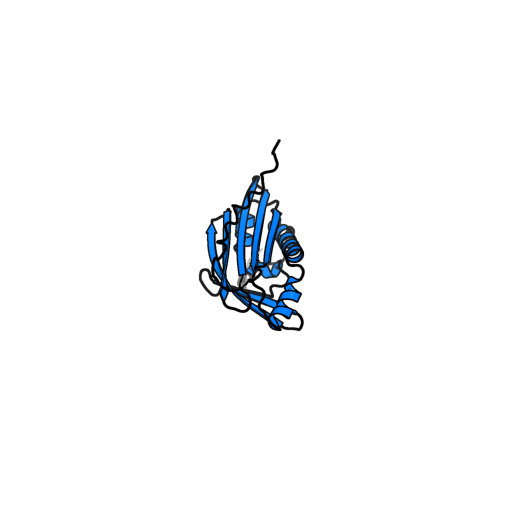98 SER A N 1
ATOM 781 C CA . SER A 1 98 ? -4.091 4.536 -6.089 1.00 89.06 98 SER A CA 1
ATOM 782 C C . SER A 1 98 ? -5.357 4.069 -5.401 1.00 89.06 98 SER A C 1
ATOM 784 O O . SER A 1 98 ? -6.293 3.636 -6.074 1.00 89.06 98 SER A O 1
ATOM 786 N N . TRP A 1 99 ? -5.409 4.230 -4.085 1.00 89.38 99 TRP A N 1
ATOM 787 C CA . TRP A 1 99 ? -6.515 3.796 -3.242 1.00 89.38 99 TRP A CA 1
ATOM 788 C C . TRP A 1 99 ? -6.852 4.842 -2.177 1.00 89.38 99 TRP A C 1
ATOM 790 O O . TRP A 1 99 ? -6.039 5.708 -1.842 1.00 89.38 99 TRP A O 1
ATOM 800 N N . LYS A 1 100 ? -8.068 4.747 -1.642 1.00 87.25 100 LYS A N 1
ATOM 801 C CA . LYS A 1 100 ? -8.529 5.501 -0.470 1.00 87.25 100 LYS A CA 1
ATOM 802 C C . LYS A 1 100 ? -9.313 4.582 0.454 1.00 87.25 100 LYS A C 1
ATOM 804 O O . LYS A 1 100 ? -10.004 3.688 -0.022 1.00 87.25 100 LYS A O 1
ATOM 809 N N . SER A 1 101 ? -9.284 4.833 1.750 1.00 86.88 101 SER A N 1
ATOM 810 C CA . SER A 1 101 ? -10.198 4.200 2.690 1.00 86.88 101 SER A CA 1
ATOM 811 C C . SER A 1 101 ? -11.614 4.739 2.487 1.00 86.88 101 SER A C 1
ATOM 813 O O . SER A 1 101 ? -11.807 5.950 2.363 1.00 86.88 101 SER A O 1
ATOM 815 N N . THR A 1 102 ? -12.613 3.867 2.505 1.00 85.94 102 THR A N 1
ATOM 816 C CA . THR A 1 102 ? -14.035 4.236 2.460 1.00 85.94 102 THR A CA 1
ATOM 817 C C . THR A 1 102 ? -14.728 4.103 3.813 1.00 85.94 102 THR A C 1
ATOM 819 O O . THR A 1 102 ? -15.854 4.575 3.961 1.00 85.94 102 THR A O 1
ATOM 822 N N . GLY A 1 103 ? -14.072 3.501 4.807 1.00 81.38 103 GLY A N 1
ATOM 823 C CA . GLY A 1 103 ? -14.607 3.367 6.158 1.00 81.38 103 GLY A CA 1
ATOM 824 C C . GLY A 1 103 ? -13.705 2.561 7.087 1.00 81.38 103 GLY A C 1
ATOM 825 O O . GLY A 1 103 ? -12.677 2.031 6.672 1.00 81.38 103 GLY A O 1
ATOM 826 N N . GLY A 1 104 ? -14.111 2.474 8.353 1.00 81.94 104 GLY A N 1
ATOM 827 C CA . GLY A 1 104 ? -13.423 1.709 9.390 1.00 81.94 104 GLY A CA 1
ATOM 828 C C . GLY A 1 104 ? -12.647 2.572 10.380 1.00 81.94 104 GLY A C 1
ATOM 829 O O . GLY A 1 104 ? -13.041 3.692 10.700 1.00 81.94 104 GLY A O 1
ATOM 830 N N . THR A 1 105 ? -11.577 1.999 10.920 1.00 75.06 105 THR A N 1
ATOM 831 C CA . THR A 1 105 ? -10.874 2.506 12.108 1.00 75.06 105 THR A CA 1
ATOM 832 C C . THR A 1 105 ? -9.854 3.600 11.788 1.00 75.06 105 THR A C 1
ATOM 834 O O . THR A 1 105 ? -9.556 4.433 12.645 1.00 75.06 105 THR A O 1
ATOM 837 N N . ILE A 1 106 ? -9.309 3.597 10.570 1.00 75.88 106 ILE A N 1
ATOM 838 C CA . ILE A 1 106 ? -8.274 4.530 10.112 1.00 75.88 106 ILE A CA 1
ATOM 839 C C . ILE A 1 106 ? -8.648 5.033 8.723 1.00 75.88 106 ILE A C 1
ATOM 841 O O . ILE A 1 106 ? -9.009 4.244 7.851 1.00 75.88 106 ILE A O 1
ATOM 845 N N . GLU A 1 107 ? -8.513 6.341 8.512 1.00 81.56 107 GLU A N 1
ATOM 846 C CA . GLU A 1 107 ? -8.584 6.913 7.170 1.00 81.56 107 GLU A CA 1
ATOM 847 C C . GLU A 1 107 ? -7.201 6.848 6.519 1.00 81.56 107 GLU A C 1
ATOM 849 O O . GLU A 1 107 ? -6.237 7.389 7.063 1.00 81.56 107 GLU A O 1
ATOM 854 N N . THR A 1 108 ? -7.095 6.191 5.366 1.00 80.94 108 THR A N 1
ATOM 855 C CA . THR A 1 108 ? -5.845 6.003 4.623 1.00 80.94 108 THR A CA 1
ATOM 856 C C . THR A 1 108 ? -6.019 6.407 3.164 1.00 80.94 108 THR A C 1
ATOM 858 O O . THR A 1 108 ? -7.067 6.205 2.559 1.00 80.94 108 THR A O 1
ATOM 861 N N . HIS A 1 109 ? -4.986 6.990 2.577 1.00 86.69 109 HIS A N 1
ATOM 862 C CA . HIS A 1 109 ? -4.901 7.287 1.154 1.00 86.69 109 HIS A CA 1
ATOM 863 C C . HIS A 1 109 ? -3.522 6.882 0.685 1.00 86.69 109 HIS A C 1
ATOM 865 O O . HIS A 1 109 ? -2.542 7.093 1.390 1.00 86.69 109 HIS A O 1
ATOM 871 N N . GLY A 1 110 ? -3.417 6.306 -0.499 1.00 85.94 110 GLY A N 1
ATOM 872 C CA . GLY A 1 110 ? -2.107 5.944 -0.997 1.00 85.94 110 GLY A CA 1
ATOM 873 C C . GLY A 1 110 ? -2.055 5.813 -2.496 1.00 85.94 110 GLY A C 1
ATOM 874 O O . GLY A 1 110 ? -3.069 5.726 -3.196 1.00 85.94 110 GLY A O 1
ATOM 875 N N . ALA A 1 111 ? -0.830 5.829 -2.989 1.00 87.94 111 ALA A N 1
ATOM 876 C CA . ALA A 1 111 ? -0.528 5.501 -4.358 1.00 87.94 111 ALA A CA 1
ATOM 877 C C . ALA A 1 111 ? 0.800 4.758 -4.430 1.00 87.94 111 ALA A C 1
ATOM 879 O O . ALA A 1 111 ? 1.744 5.049 -3.700 1.00 87.94 111 ALA A O 1
ATOM 880 N N . VAL A 1 112 ? 0.876 3.831 -5.369 1.00 88.81 112 VAL A N 1
ATOM 881 C CA . VAL A 1 112 ? 2.123 3.262 -5.852 1.00 88.81 112 VAL A CA 1
ATOM 882 C C . VAL A 1 112 ? 2.329 3.719 -7.287 1.00 88.81 112 VAL A C 1
ATOM 884 O O . VAL A 1 112 ? 1.392 3.750 -8.089 1.00 88.81 112 VAL A O 1
ATOM 887 N N . LEU A 1 113 ? 3.557 4.103 -7.595 1.00 90.69 113 LEU A N 1
ATOM 888 C CA . LEU A 1 113 ? 4.017 4.441 -8.928 1.00 90.69 113 LEU A CA 1
ATOM 889 C C . LEU A 1 113 ? 5.058 3.420 -9.354 1.00 90.69 113 LEU A C 1
ATOM 891 O O . LEU A 1 113 ? 5.963 3.086 -8.586 1.00 90.69 113 LEU A O 1
ATOM 895 N N . PHE A 1 114 ? 4.939 2.969 -10.592 1.00 91.94 114 PHE A N 1
ATOM 896 C CA . PHE A 1 114 ? 5.874 2.062 -11.226 1.00 91.94 114 PHE A CA 1
ATOM 897 C C . PHE A 1 114 ? 6.542 2.790 -12.383 1.00 91.94 114 PHE A C 1
ATOM 899 O O . PHE A 1 114 ? 5.885 3.403 -13.222 1.00 91.94 114 PHE A O 1
ATOM 906 N N . GLU A 1 115 ? 7.865 2.739 -12.423 1.00 91.69 115 GLU A N 1
ATOM 907 C CA . GLU A 1 115 ? 8.645 3.325 -13.501 1.00 91.69 115 GLU A CA 1
ATOM 908 C C . GLU A 1 115 ? 9.688 2.321 -13.983 1.00 91.69 115 GLU A C 1
ATOM 910 O O . GLU A 1 115 ? 10.551 1.880 -13.223 1.00 91.69 115 GLU A O 1
ATOM 915 N N . SER A 1 116 ? 9.629 1.969 -15.266 1.00 91.75 116 SER A N 1
ATOM 916 C CA . SER A 1 116 ? 10.673 1.166 -15.901 1.00 91.75 116 SER A CA 1
ATOM 917 C C . SER A 1 116 ? 11.924 2.029 -16.075 1.00 91.75 116 SER A C 1
ATOM 919 O O . SER A 1 116 ? 11.920 2.984 -16.848 1.00 91.75 116 SER A O 1
ATOM 921 N N . ILE A 1 117 ? 13.000 1.695 -15.363 1.00 91.75 117 ILE A N 1
ATOM 922 C CA . ILE A 1 117 ? 14.307 2.352 -15.525 1.00 91.75 117 ILE A CA 1
ATOM 923 C C . ILE A 1 117 ? 15.089 1.676 -16.655 1.00 91.75 117 ILE A C 1
ATOM 925 O O . ILE A 1 117 ? 15.727 2.339 -17.468 1.00 91.75 117 ILE A O 1
ATOM 929 N N . GLU A 1 118 ? 15.037 0.344 -16.695 1.00 88.56 118 GLU A N 1
ATOM 930 C CA . GLU A 1 118 ? 15.626 -0.521 -17.723 1.00 88.56 118 GLU A CA 1
ATOM 931 C C . GLU A 1 118 ? 14.650 -1.679 -18.007 1.00 88.56 118 GLU A C 1
ATOM 933 O O . GLU A 1 118 ? 13.624 -1.794 -17.335 1.00 88.56 118 GLU A O 1
ATOM 938 N N . ILE A 1 119 ? 14.967 -2.547 -18.978 1.00 86.50 119 ILE A N 1
ATOM 939 C CA . ILE A 1 119 ? 14.115 -3.691 -19.367 1.00 86.50 119 ILE A CA 1
ATOM 940 C C . ILE A 1 119 ? 13.787 -4.586 -18.158 1.00 86.50 119 ILE A C 1
ATOM 942 O O . ILE A 1 119 ? 12.629 -4.928 -17.945 1.00 86.50 119 ILE A O 1
ATOM 946 N N . ASP A 1 120 ? 14.789 -4.887 -17.329 1.00 90.69 120 ASP A N 1
ATOM 947 C CA . ASP A 1 120 ? 14.661 -5.747 -16.145 1.00 90.69 120 ASP A CA 1
ATOM 948 C C . ASP A 1 120 ? 14.879 -4.974 -14.837 1.00 90.69 120 ASP A C 1
ATOM 950 O O . ASP A 1 120 ? 15.336 -5.527 -13.833 1.00 90.69 120 ASP A O 1
ATOM 954 N N . ARG A 1 121 ? 14.596 -3.665 -14.831 1.00 90.56 121 ARG A N 1
ATOM 955 C CA . ARG A 1 121 ? 14.734 -2.838 -13.629 1.00 90.56 121 ARG A CA 1
ATOM 956 C C . ARG A 1 121 ? 13.603 -1.832 -13.507 1.00 90.56 121 ARG A C 1
ATOM 958 O O . ARG A 1 121 ? 13.453 -0.941 -14.341 1.00 90.56 121 ARG A O 1
ATOM 965 N N . THR A 1 122 ? 12.882 -1.926 -12.398 1.00 92.00 122 THR A N 1
ATOM 966 C CA . THR A 1 122 ? 11.712 -1.105 -12.093 1.00 92.00 122 THR A CA 1
ATOM 967 C C . THR A 1 122 ? 11.938 -0.327 -10.805 1.00 92.00 122 THR A C 1
ATOM 969 O O . THR A 1 122 ? 12.349 -0.889 -9.788 1.00 92.00 122 THR A O 1
ATOM 972 N N . ARG A 1 123 ? 11.658 0.972 -10.839 1.00 91.62 123 ARG A N 1
ATOM 973 C CA . ARG A 1 123 ? 11.509 1.816 -9.656 1.00 91.62 123 ARG A CA 1
ATOM 974 C C . ARG A 1 123 ? 10.069 1.729 -9.182 1.00 91.62 123 ARG A C 1
ATOM 976 O O . ARG A 1 123 ? 9.147 1.930 -9.969 1.00 91.62 123 ARG A O 1
ATOM 983 N N . VAL A 1 124 ? 9.898 1.435 -7.900 1.00 91.75 124 VAL A N 1
ATOM 984 C CA . VAL A 1 124 ? 8.598 1.433 -7.234 1.00 91.75 124 VAL A CA 1
ATOM 985 C C . VAL A 1 124 ? 8.628 2.519 -6.176 1.00 91.75 124 VAL A C 1
ATOM 987 O O . VAL A 1 124 ? 9.458 2.469 -5.266 1.00 91.75 124 VAL A O 1
ATOM 990 N N . THR A 1 125 ? 7.737 3.494 -6.298 1.00 88.31 125 THR A N 1
ATOM 991 C CA . THR A 1 125 ? 7.589 4.571 -5.319 1.00 88.31 125 THR A CA 1
ATOM 992 C C . THR A 1 125 ? 6.222 4.452 -4.673 1.00 88.31 125 THR A C 1
ATOM 994 O O . THR A 1 125 ? 5.211 4.456 -5.369 1.00 88.31 125 THR A O 1
ATOM 997 N N . VAL A 1 126 ? 6.179 4.353 -3.350 1.00 87.19 126 VAL A N 1
ATOM 998 C CA . VAL A 1 126 ? 4.944 4.206 -2.578 1.00 87.19 126 VAL A CA 1
ATOM 999 C C . VAL A 1 126 ? 4.778 5.413 -1.683 1.00 87.19 126 VAL A C 1
ATOM 1001 O O . VAL A 1 126 ? 5.678 5.737 -0.912 1.00 87.19 126 VAL A O 1
ATOM 1004 N N . GLY A 1 127 ? 3.627 6.062 -1.799 1.00 85.19 127 GLY A N 1
ATOM 1005 C CA . GLY A 1 127 ? 3.177 7.124 -0.914 1.00 85.19 127 GLY A CA 1
ATOM 1006 C C . GLY A 1 127 ? 1.944 6.660 -0.151 1.00 85.19 127 GLY A C 1
ATOM 1007 O O . GLY A 1 127 ? 0.996 6.165 -0.762 1.00 85.19 127 GLY A O 1
ATOM 1008 N N . LEU A 1 128 ? 1.958 6.822 1.167 1.00 83.19 128 LEU A N 1
ATOM 1009 C CA . LEU A 1 128 ? 0.830 6.540 2.044 1.00 83.19 128 LEU A CA 1
ATOM 1010 C C . LEU A 1 128 ? 0.600 7.736 2.967 1.00 83.19 128 LEU A C 1
ATOM 1012 O O . LEU A 1 128 ? 1.521 8.223 3.616 1.00 83.19 128 LEU A O 1
ATOM 1016 N N . GLU A 1 129 ? -0.644 8.173 3.047 1.00 82.75 129 GLU A N 1
ATOM 1017 C CA . GLU A 1 129 ? -1.143 9.168 3.981 1.00 82.75 129 GLU A CA 1
ATOM 1018 C C . GLU A 1 129 ? -2.182 8.513 4.883 1.00 82.75 129 GLU A C 1
ATOM 1020 O O . GLU A 1 129 ? -3.045 7.772 4.410 1.00 82.75 129 GLU A O 1
ATOM 1025 N N . TYR A 1 130 ? -2.131 8.783 6.181 1.00 77.56 130 TYR A N 1
ATOM 1026 C CA . TYR A 1 130 ? -3.118 8.254 7.112 1.00 77.56 130 TYR A CA 1
ATOM 1027 C C . TYR A 1 130 ? -3.453 9.234 8.235 1.00 77.56 130 TYR A C 1
ATOM 1029 O O . TYR A 1 130 ? -2.652 10.092 8.618 1.00 77.56 130 TYR A O 1
ATOM 1037 N N . ASN A 1 131 ? -4.667 9.086 8.764 1.00 75.00 131 ASN A N 1
ATOM 1038 C CA . ASN A 1 131 ? -5.174 9.842 9.899 1.00 75.00 131 ASN A CA 1
ATOM 1039 C C . ASN A 1 131 ? -5.275 8.911 11.116 1.00 75.00 131 ASN A C 1
ATOM 1041 O O . ASN A 1 131 ? -6.205 8.097 11.180 1.00 75.00 131 ASN A O 1
ATOM 1045 N N . PRO A 1 132 ? -4.335 8.973 12.077 1.00 67.69 132 PRO A N 1
ATOM 1046 C CA . PRO A 1 132 ? -4.466 8.189 13.294 1.00 67.69 132 PRO A CA 1
ATOM 1047 C C . PRO A 1 132 ? -5.709 8.667 14.072 1.00 67.69 132 PRO A C 1
ATOM 1049 O O . PRO A 1 132 ? -5.865 9.873 14.294 1.00 67.69 132 PRO A O 1
ATOM 1052 N N . PRO A 1 133 ? -6.610 7.760 14.502 1.00 65.44 133 PRO A N 1
ATOM 1053 C CA . PRO A 1 133 ? -7.780 8.142 15.283 1.00 65.44 133 PRO A CA 1
ATOM 1054 C C . PRO A 1 133 ? -7.352 8.813 16.598 1.00 65.44 133 PRO A C 1
ATOM 1056 O O . PRO A 1 133 ? -6.240 8.628 17.075 1.00 65.44 133 PRO A O 1
ATOM 1059 N N . GLY A 1 134 ? -8.224 9.618 17.207 1.00 64.88 134 GLY A N 1
ATOM 1060 C CA . GLY A 1 134 ? -7.968 10.211 18.527 1.00 64.88 134 GLY A CA 1
ATOM 1061 C C . GLY A 1 134 ? -8.368 9.290 19.690 1.00 64.88 134 GLY A C 1
ATOM 1062 O O . GLY A 1 134 ? -9.131 8.340 19.518 1.00 64.88 134 GLY A O 1
ATOM 1063 N N . GLY A 1 135 ? -7.915 9.607 20.907 1.00 64.69 135 GLY A N 1
ATOM 1064 C CA . GLY A 1 135 ? -8.298 8.890 22.135 1.00 64.69 135 GLY A CA 1
ATOM 1065 C C . GLY A 1 135 ? -7.584 7.545 22.317 1.00 64.69 135 GLY A C 1
ATOM 1066 O O . GLY A 1 135 ? -6.540 7.313 21.717 1.00 64.69 135 GLY A O 1
ATOM 1067 N N . ALA A 1 136 ? -8.145 6.649 23.135 1.00 61.41 136 ALA A N 1
ATOM 1068 C CA . ALA A 1 136 ? -7.512 5.366 23.478 1.00 61.41 136 ALA A CA 1
ATOM 1069 C C . ALA A 1 136 ? -7.227 4.470 22.253 1.00 61.41 136 ALA A C 1
ATOM 1071 O O . ALA A 1 136 ? -6.239 3.738 22.229 1.00 61.41 136 ALA A O 1
ATOM 1072 N N . LEU A 1 137 ? -8.065 4.557 21.212 1.00 63.59 137 LEU A N 1
ATOM 1073 C CA . LEU A 1 137 ? -7.846 3.861 19.940 1.00 63.59 137 LEU A CA 1
ATOM 1074 C C . LEU A 1 137 ? -6.688 4.491 19.151 1.00 63.59 137 LEU A C 1
ATOM 1076 O O . LEU A 1 137 ? -5.893 3.791 18.533 1.00 63.59 137 LEU A O 1
ATOM 1080 N N . GLY A 1 138 ? -6.537 5.809 19.266 1.00 66.56 138 GLY A N 1
ATOM 1081 C CA . GLY A 1 138 ? -5.396 6.555 18.757 1.00 66.56 138 GLY A CA 1
ATOM 1082 C C . GLY A 1 138 ? -4.068 6.181 19.380 1.00 66.56 138 GLY A C 1
ATOM 1083 O O . GLY A 1 138 ? -3.080 6.083 18.671 1.00 66.56 138 GLY A O 1
ATOM 1084 N N . GLU A 1 139 ? -4.030 5.912 20.684 1.00 69.31 139 GLU A N 1
ATOM 1085 C CA . GLU A 1 139 ? -2.805 5.462 21.356 1.00 69.31 139 GLU A CA 1
ATOM 1086 C C . GLU A 1 139 ? -2.360 4.072 20.876 1.00 69.31 139 GLU A C 1
ATOM 1088 O O . GLU A 1 139 ? -1.161 3.808 20.774 1.00 69.31 139 GLU A O 1
ATOM 1093 N N . ALA A 1 140 ? -3.308 3.183 20.560 1.00 67.00 140 ALA A N 1
ATOM 1094 C CA . ALA A 1 140 ? -3.008 1.872 19.986 1.00 67.00 140 ALA A CA 1
ATOM 1095 C C . ALA A 1 140 ? -2.481 1.996 18.549 1.00 67.00 140 ALA A C 1
ATOM 1097 O O . ALA A 1 140 ? -1.455 1.398 18.226 1.00 67.00 140 ALA A O 1
ATOM 1098 N N . VAL A 1 141 ? -3.130 2.821 17.719 1.00 66.88 141 VAL A N 1
ATOM 1099 C CA . VAL A 1 141 ? -2.684 3.109 16.348 1.00 66.88 141 VAL A CA 1
ATOM 1100 C C . VAL A 1 141 ? -1.327 3.819 16.351 1.00 66.88 141 VAL A C 1
ATOM 1102 O O . VAL A 1 141 ? -0.415 3.390 15.658 1.00 66.88 141 VAL A O 1
ATOM 1105 N N . ALA A 1 142 ? -1.122 4.828 17.196 1.00 68.88 142 ALA A N 1
ATOM 1106 C CA . ALA A 1 142 ? 0.154 5.533 17.314 1.00 68.88 142 ALA A CA 1
ATOM 1107 C C . ALA A 1 142 ? 1.308 4.607 17.730 1.00 68.88 142 ALA A C 1
ATOM 1109 O O . ALA A 1 142 ? 2.433 4.796 17.285 1.00 68.88 142 ALA A O 1
ATOM 1110 N N . LYS A 1 143 ? 1.040 3.581 18.549 1.00 68.69 143 LYS A N 1
ATOM 1111 C CA . LYS A 1 143 ? 2.041 2.560 18.895 1.00 68.69 143 LYS A CA 1
ATOM 1112 C C . LYS A 1 143 ? 2.358 1.611 17.741 1.00 68.69 143 LYS A C 1
ATOM 1114 O O . LYS A 1 143 ? 3.496 1.164 17.659 1.00 68.69 143 LYS A O 1
ATOM 1119 N N . LEU A 1 144 ? 1.387 1.299 16.880 1.00 65.94 144 LEU A N 1
ATOM 1120 C CA . LEU A 1 144 ? 1.620 0.501 15.667 1.00 65.94 144 LEU A CA 1
ATOM 1121 C C . LEU A 1 144 ? 2.460 1.265 14.657 1.00 65.94 144 LEU A C 1
ATOM 1123 O O . LEU A 1 144 ? 3.454 0.752 14.163 1.00 65.94 144 LEU A O 1
ATOM 1127 N N . PHE A 1 145 ? 2.092 2.519 14.423 1.00 66.06 145 PHE A N 1
ATOM 1128 C CA . PHE A 1 145 ? 2.740 3.396 13.461 1.00 66.06 145 PHE A CA 1
ATOM 1129 C C . PHE A 1 145 ? 3.787 4.298 14.125 1.00 66.06 145 PHE A C 1
ATOM 1131 O O . PHE A 1 145 ? 3.975 5.431 13.696 1.00 66.06 145 PHE A O 1
ATOM 1138 N N . ASN A 1 146 ? 4.459 3.831 15.187 1.00 68.19 146 ASN A N 1
ATOM 1139 C CA . ASN A 1 146 ? 5.482 4.627 15.875 1.00 68.19 146 ASN A CA 1
ATOM 1140 C C . ASN A 1 146 ? 6.712 4.868 14.980 1.00 68.19 146 ASN A C 1
ATOM 1142 O O . ASN A 1 146 ? 7.422 5.848 15.180 1.00 68.19 146 ASN A O 1
ATOM 1146 N N . ASP A 1 147 ? 6.939 3.992 13.993 1.00 74.38 147 ASP A N 1
ATOM 1147 C CA . ASP A 1 147 ? 7.950 4.169 12.949 1.00 74.38 147 ASP A CA 1
ATOM 1148 C C . ASP A 1 147 ? 7.426 3.685 11.576 1.00 74.38 147 ASP A C 1
ATOM 1150 O O . ASP A 1 147 ? 7.771 2.602 11.095 1.00 74.38 147 ASP A O 1
ATOM 1154 N N . PRO A 1 148 ? 6.517 4.455 10.948 1.00 71.19 148 PRO A N 1
ATOM 1155 C CA . PRO A 1 148 ? 5.843 4.041 9.719 1.00 71.19 148 PRO A CA 1
ATOM 1156 C C . PRO A 1 148 ? 6.807 4.037 8.524 1.00 71.19 148 PRO A C 1
ATOM 1158 O O . PRO A 1 148 ? 6.587 3.325 7.548 1.00 71.19 148 PRO A O 1
ATOM 1161 N N . GLU A 1 149 ? 7.886 4.820 8.600 1.00 74.81 149 GLU A N 1
ATOM 1162 C CA . GLU A 1 149 ? 8.920 4.884 7.572 1.00 74.81 149 GLU A CA 1
ATOM 1163 C C . GLU A 1 149 ? 9.766 3.616 7.528 1.00 74.81 149 GLU A C 1
ATOM 1165 O O . GLU A 1 149 ? 9.941 3.060 6.444 1.00 74.81 149 GLU A O 1
ATOM 1170 N N . THR A 1 150 ? 10.275 3.150 8.675 1.00 80.19 150 THR A N 1
ATOM 1171 C CA . THR A 1 150 ? 11.062 1.910 8.740 1.00 80.19 150 THR A CA 1
ATOM 1172 C C . THR A 1 150 ? 10.192 0.716 8.391 1.00 80.19 150 THR A C 1
ATOM 1174 O O . THR A 1 150 ? 10.608 -0.139 7.619 1.00 80.19 150 THR A O 1
ATOM 1177 N N . GLN A 1 151 ? 8.955 0.685 8.884 1.00 79.56 151 GLN A N 1
ATOM 1178 C CA . GLN A 1 151 ? 8.037 -0.410 8.596 1.00 79.56 151 GLN A CA 1
ATOM 1179 C C . GLN A 1 151 ? 7.708 -0.517 7.103 1.00 79.56 151 GLN A C 1
ATOM 1181 O O . GLN A 1 151 ? 7.828 -1.596 6.524 1.00 79.56 151 GLN A O 1
ATOM 1186 N N . LEU A 1 152 ? 7.387 0.608 6.451 1.00 80.81 152 LEU A N 1
ATOM 1187 C CA . LEU A 1 152 ? 7.170 0.620 5.006 1.00 80.81 152 LEU A CA 1
ATOM 1188 C C . LEU A 1 152 ? 8.441 0.217 4.247 1.00 80.81 152 LEU A C 1
ATOM 1190 O O . LEU A 1 152 ? 8.363 -0.486 3.245 1.00 80.81 152 LEU A O 1
ATOM 1194 N N . GLU A 1 153 ? 9.616 0.643 4.707 1.00 83.31 153 GLU A N 1
ATOM 1195 C CA . GLU A 1 153 ? 10.888 0.259 4.100 1.00 83.31 153 GLU A CA 1
ATOM 1196 C C . GLU A 1 153 ? 11.155 -1.250 4.203 1.00 83.31 153 GLU A C 1
ATOM 1198 O O . GLU A 1 153 ? 11.516 -1.878 3.206 1.00 83.31 153 GLU A O 1
ATOM 1203 N N . GLU A 1 154 ? 10.929 -1.856 5.368 1.00 85.94 154 GLU A N 1
ATOM 1204 C CA . GLU A 1 154 ? 11.074 -3.298 5.583 1.00 85.94 154 GLU A CA 1
ATOM 1205 C C . GLU A 1 154 ? 10.108 -4.108 4.712 1.00 85.94 154 GLU A C 1
ATOM 1207 O O . GLU A 1 154 ? 10.521 -5.069 4.051 1.00 85.94 154 GLU A O 1
ATOM 1212 N N . ASP A 1 155 ? 8.844 -3.690 4.651 1.00 85.31 155 ASP A N 1
ATOM 1213 C CA . ASP A 1 155 ? 7.815 -4.333 3.835 1.00 85.31 155 ASP A CA 1
ATOM 1214 C C . ASP A 1 155 ? 8.146 -4.233 2.337 1.00 85.31 155 ASP A C 1
ATOM 1216 O O . ASP A 1 155 ? 8.052 -5.216 1.594 1.00 85.31 155 ASP A O 1
ATOM 1220 N N . LEU A 1 156 ? 8.645 -3.079 1.886 1.00 86.44 156 LEU A N 1
ATOM 1221 C CA . LEU A 1 156 ? 9.127 -2.893 0.516 1.00 86.44 156 LEU A CA 1
ATOM 1222 C C . LEU A 1 156 ? 10.364 -3.745 0.210 1.00 86.44 156 LEU A C 1
ATOM 1224 O O . LEU A 1 156 ? 10.497 -4.283 -0.891 1.00 86.44 156 LEU A O 1
ATOM 1228 N N . MET A 1 157 ? 11.267 -3.925 1.173 1.00 86.62 157 MET A N 1
ATOM 1229 C CA . MET A 1 157 ? 12.430 -4.799 1.015 1.00 86.62 157 MET A CA 1
ATOM 1230 C C . MET A 1 157 ? 12.036 -6.279 0.924 1.00 86.62 157 MET A C 1
ATOM 1232 O O . MET A 1 157 ? 12.657 -7.029 0.165 1.00 86.62 157 MET A O 1
ATOM 1236 N N . ARG A 1 158 ? 10.990 -6.709 1.637 1.00 86.62 158 ARG A N 1
ATOM 1237 C CA . ARG A 1 158 ? 10.406 -8.055 1.496 1.00 86.62 158 ARG A CA 1
ATOM 1238 C C . ARG A 1 158 ? 9.723 -8.222 0.144 1.00 86.62 158 ARG A C 1
ATOM 1240 O O . ARG A 1 158 ? 10.014 -9.189 -0.560 1.00 86.62 158 ARG A O 1
ATOM 1247 N N . PHE A 1 159 ? 8.914 -7.247 -0.269 1.00 87.44 159 PHE A N 1
ATOM 1248 C CA . PHE A 1 159 ? 8.299 -7.223 -1.597 1.00 87.44 159 PHE A CA 1
ATOM 1249 C C . PHE A 1 159 ? 9.351 -7.325 -2.708 1.00 87.44 159 PHE A C 1
ATOM 1251 O O . PHE A 1 159 ? 9.215 -8.127 -3.630 1.00 87.44 159 PHE A O 1
ATOM 1258 N N . LYS A 1 160 ? 10.450 -6.569 -2.594 1.00 87.44 160 LYS A N 1
ATOM 1259 C CA . LYS A 1 160 ? 11.565 -6.608 -3.545 1.00 87.44 160 LYS A CA 1
ATOM 1260 C C . LYS A 1 160 ? 12.106 -8.027 -3.742 1.00 87.44 160 LYS A C 1
ATOM 1262 O O . LYS A 1 160 ? 12.341 -8.407 -4.887 1.00 87.44 160 LYS A O 1
ATOM 1267 N N . LYS A 1 161 ? 12.290 -8.797 -2.663 1.00 86.19 161 LYS A N 1
ATOM 1268 C CA . LYS A 1 161 ? 12.756 -10.195 -2.727 1.00 86.19 161 LYS A CA 1
ATOM 1269 C C . LYS A 1 161 ? 11.745 -11.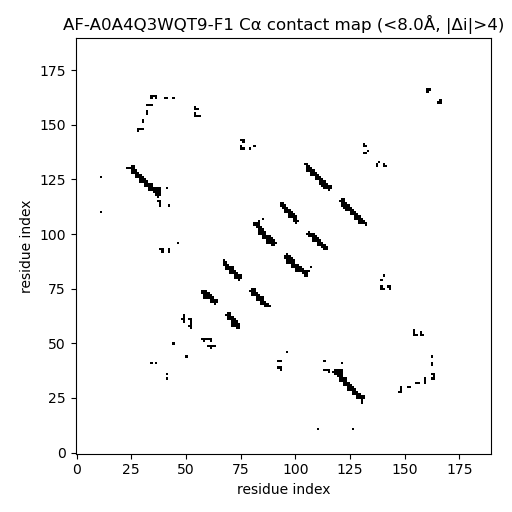096 -3.439 1.00 86.19 161 LYS A C 1
ATOM 1271 O O . LYS A 1 161 ? 12.117 -11.852 -4.332 1.00 86.19 161 LYS A O 1
ATOM 1276 N N . VAL A 1 162 ? 10.459 -10.966 -3.106 1.00 84.62 162 VAL A N 1
ATOM 1277 C CA . VAL A 1 162 ? 9.376 -11.726 -3.759 1.00 84.62 162 VAL A CA 1
ATOM 1278 C C . VAL A 1 162 ? 9.324 -11.420 -5.259 1.00 84.62 162 VAL A C 1
ATOM 1280 O O . VAL A 1 162 ? 9.310 -12.333 -6.082 1.00 84.62 162 VAL A O 1
ATOM 1283 N N . ALA A 1 163 ? 9.377 -10.142 -5.638 1.00 84.50 163 ALA A N 1
ATOM 1284 C CA . ALA A 1 163 ? 9.319 -9.719 -7.035 1.00 84.50 163 ALA A CA 1
ATOM 1285 C C . ALA A 1 163 ? 10.535 -10.182 -7.861 1.00 84.50 163 ALA A C 1
ATOM 1287 O O . ALA A 1 163 ? 10.398 -10.546 -9.037 1.00 84.50 163 ALA A O 1
ATOM 1288 N N . GLN A 1 164 ? 11.720 -10.221 -7.246 1.00 84.69 164 GLN A N 1
ATOM 1289 C CA . GLN A 1 164 ? 12.946 -10.730 -7.872 1.00 84.69 164 GLN A CA 1
ATOM 1290 C C . GLN A 1 164 ? 12.954 -12.255 -8.007 1.00 84.69 164 GLN A C 1
ATOM 1292 O O . GLN A 1 164 ? 13.640 -12.782 -8.879 1.00 84.69 164 GLN A O 1
ATOM 1297 N N . GLY A 1 165 ? 12.094 -12.957 -7.267 1.00 74.06 165 GLY A N 1
ATOM 1298 C CA . GLY A 1 165 ? 12.040 -14.415 -7.279 1.00 74.06 165 GLY A CA 1
ATOM 1299 C C . GLY A 1 165 ? 13.012 -15.061 -6.294 1.00 74.06 165 GLY A C 1
ATOM 1300 O O . GLY A 1 165 ? 13.240 -16.259 -6.395 1.00 74.06 165 GLY A O 1
ATOM 1301 N N . ASP A 1 166 ? 13.520 -14.319 -5.305 1.00 60.75 166 ASP A N 1
ATOM 1302 C CA . ASP A 1 166 ? 14.288 -14.850 -4.167 1.00 60.75 166 ASP A CA 1
ATOM 1303 C C . ASP A 1 166 ? 13.381 -15.584 -3.153 1.00 60.75 166 ASP A C 1
ATOM 1305 O O . ASP A 1 166 ? 13.589 -15.526 -1.942 1.00 60.75 166 ASP A O 1
ATOM 1309 N N . SER A 1 167 ? 12.320 -16.238 -3.635 1.00 47.84 167 SER A N 1
ATOM 1310 C CA . SER A 1 167 ? 11.475 -17.106 -2.815 1.00 47.84 167 SER A CA 1
ATOM 1311 C C . SER A 1 167 ? 12.027 -18.520 -2.924 1.00 47.84 167 SER A C 1
ATOM 1313 O O . SER A 1 167 ? 11.878 -19.167 -3.958 1.00 47.84 167 SER A O 1
ATOM 1315 N N . GLU A 1 168 ? 12.651 -19.000 -1.851 1.00 44.41 168 GLU A N 1
ATOM 1316 C CA . GLU A 1 168 ? 12.699 -20.435 -1.580 1.00 44.41 168 GLU A CA 1
ATOM 1317 C C . GLU A 1 168 ? 11.269 -21.001 -1.665 1.00 44.41 168 GLU A C 1
ATOM 1319 O O . GLU A 1 168 ? 10.320 -20.402 -1.152 1.00 44.41 168 GLU A O 1
ATOM 1324 N N . ASP A 1 169 ? 11.139 -22.119 -2.384 1.00 37.97 169 ASP A N 1
ATOM 1325 C CA . ASP A 1 169 ? 9.966 -22.975 -2.557 1.00 37.97 169 ASP A CA 1
ATOM 1326 C C . ASP A 1 169 ? 8.833 -22.773 -1.531 1.00 37.97 169 ASP A C 1
ATOM 1328 O O . ASP A 1 169 ? 8.871 -23.286 -0.412 1.00 37.97 169 ASP A O 1
ATOM 1332 N N . VAL A 1 170 ? 7.736 -22.143 -1.960 1.00 42.62 170 VAL A N 1
ATOM 1333 C CA . VAL A 1 170 ? 6.413 -22.504 -1.436 1.00 42.62 170 VAL A CA 1
ATOM 1334 C C . VAL A 1 170 ? 5.797 -23.454 -2.447 1.00 42.62 170 VAL A C 1
ATOM 1336 O O . VAL A 1 170 ? 5.248 -23.050 -3.472 1.00 42.62 170 VAL A O 1
ATOM 1339 N N . VAL A 1 171 ? 5.950 -24.738 -2.136 1.00 40.66 171 VAL A N 1
ATOM 1340 C CA . VAL A 1 171 ? 5.346 -25.884 -2.807 1.00 40.66 171 VAL A CA 1
ATOM 1341 C C . VAL A 1 171 ? 3.849 -25.627 -3.006 1.00 40.66 171 VAL A C 1
ATOM 1343 O O . VAL A 1 171 ? 3.040 -25.819 -2.101 1.00 40.66 171 VAL A O 1
ATOM 1346 N N . THR A 1 172 ? 3.459 -25.220 -4.213 1.00 34.50 172 THR A N 1
ATOM 1347 C CA . THR A 1 172 ? 2.087 -25.421 -4.681 1.00 34.50 172 THR A CA 1
ATOM 1348 C C . THR A 1 172 ? 1.995 -26.879 -5.097 1.00 34.50 172 THR A C 1
ATOM 1350 O O . THR A 1 172 ? 2.315 -27.245 -6.228 1.00 34.50 172 THR A O 1
ATOM 1353 N N . THR A 1 173 ? 1.600 -27.739 -4.158 1.00 38.53 173 THR A N 1
ATOM 1354 C CA . THR A 1 173 ? 1.175 -29.101 -4.475 1.00 38.53 173 THR A CA 1
ATOM 1355 C C . THR A 1 173 ? -0.075 -28.987 -5.336 1.00 38.53 173 THR A C 1
ATOM 1357 O O . THR A 1 173 ? -1.189 -28.839 -4.836 1.00 38.53 173 THR A O 1
ATOM 1360 N N . ALA A 1 174 ? 0.113 -29.034 -6.653 1.00 40.78 174 ALA A N 1
ATOM 1361 C CA . ALA A 1 174 ? -0.958 -29.280 -7.594 1.00 40.78 174 ALA A CA 1
ATOM 1362 C C . ALA A 1 174 ? -1.569 -30.645 -7.252 1.00 40.78 174 ALA A C 1
ATOM 1364 O O . ALA A 1 174 ? -0.989 -31.695 -7.536 1.00 40.78 174 ALA A O 1
ATOM 1365 N N . SER A 1 175 ? -2.742 -30.624 -6.619 1.00 41.16 175 SER A N 1
ATOM 1366 C CA . SER A 1 175 ? -3.589 -31.800 -6.456 1.00 41.16 175 SER A CA 1
ATOM 1367 C C . SER A 1 175 ? -4.124 -32.187 -7.834 1.00 41.16 175 SER A C 1
ATOM 1369 O O . SER A 1 175 ? -5.202 -31.778 -8.259 1.00 41.16 175 SER A O 1
ATOM 1371 N N . SER A 1 176 ? -3.317 -32.934 -8.581 1.00 48.06 176 SER A N 1
ATOM 1372 C CA . SER A 1 176 ? -3.757 -33.635 -9.777 1.00 48.06 176 SER A CA 1
ATOM 1373 C C . SER A 1 176 ? -4.410 -34.937 -9.320 1.00 48.06 176 SER A C 1
ATOM 1375 O O . SER A 1 176 ? -3.760 -35.956 -9.107 1.00 48.06 176 SER A O 1
ATOM 1377 N N . SER A 1 177 ? -5.731 -34.888 -9.137 1.00 49.62 177 SER A N 1
ATOM 1378 C CA . SER A 1 177 ? -6.572 -36.086 -9.083 1.00 49.62 177 SER A CA 1
ATOM 1379 C C . SER A 1 177 ? -6.575 -36.744 -10.464 1.00 49.62 177 SER A C 1
ATOM 1381 O O . SER A 1 177 ? -7.450 -36.498 -11.290 1.00 49.62 177 SER A O 1
ATOM 1383 N N . GLY A 1 178 ? -5.547 -37.546 -10.730 1.00 38.66 178 GLY A N 1
ATOM 1384 C CA . GLY A 1 178 ? -5.501 -38.496 -11.833 1.00 38.66 178 GLY A CA 1
ATOM 1385 C C . GLY A 1 178 ? -6.079 -39.823 -11.361 1.00 38.66 178 GLY A C 1
ATOM 1386 O O . GLY A 1 178 ? -5.499 -40.489 -10.508 1.00 38.66 178 GLY A O 1
ATOM 1387 N N . ALA A 1 179 ? -7.252 -40.165 -11.882 1.00 45.50 179 ALA A N 1
ATOM 1388 C CA . ALA A 1 179 ? -7.972 -41.391 -11.588 1.00 45.50 179 ALA A CA 1
ATOM 1389 C C . ALA A 1 179 ? -7.108 -42.646 -11.801 1.00 45.50 179 ALA A C 1
ATOM 1391 O O . ALA A 1 179 ? -6.439 -42.805 -12.821 1.00 45.50 179 ALA A O 1
ATOM 1392 N N . ILE A 1 180 ? -7.190 -43.554 -10.833 1.00 48.62 180 ILE A N 1
ATOM 1393 C CA . ILE A 1 180 ? -6.769 -44.947 -10.948 1.00 48.62 180 ILE A CA 1
ATOM 1394 C C . ILE A 1 180 ? -7.521 -45.633 -12.101 1.00 48.62 180 ILE A C 1
ATOM 1396 O O . ILE A 1 180 ? -8.751 -45.648 -12.129 1.00 48.62 180 ILE A O 1
ATOM 1400 N N . VAL A 1 181 ? -6.790 -46.226 -13.043 1.00 51.47 181 VAL A N 1
ATOM 1401 C CA . VAL A 1 181 ? -7.319 -47.274 -13.925 1.00 51.47 181 VAL A CA 1
ATOM 1402 C C . VAL A 1 181 ? -6.606 -48.573 -13.572 1.00 51.47 181 VAL A C 1
ATOM 1404 O O . VAL A 1 181 ? -5.474 -48.825 -13.971 1.00 51.47 181 VAL A O 1
ATOM 1407 N N . ASP A 1 182 ? -7.272 -49.361 -12.736 1.00 45.84 182 ASP A N 1
ATOM 1408 C CA . ASP A 1 182 ? -6.965 -50.765 -12.482 1.00 45.84 182 ASP A CA 1
ATOM 1409 C C . ASP A 1 182 ? -7.504 -51.578 -13.672 1.00 45.84 182 ASP A C 1
ATOM 1411 O O . ASP A 1 182 ? -8.656 -51.382 -14.072 1.00 45.84 182 ASP A O 1
ATOM 1415 N N . GLY A 1 183 ? -6.700 -52.451 -14.285 1.00 41.72 183 GLY A N 1
ATOM 1416 C CA . GLY A 1 183 ? -7.161 -53.186 -15.467 1.00 41.72 183 GLY A CA 1
ATOM 1417 C C . GLY A 1 183 ? -6.125 -54.076 -16.143 1.00 41.72 183 GLY A C 1
ATOM 1418 O O . GLY A 1 183 ? -5.579 -53.728 -17.181 1.00 41.72 183 GLY A O 1
ATOM 1419 N N . VAL A 1 184 ? -5.899 -55.231 -15.529 1.00 53.28 184 VAL A N 1
ATOM 1420 C CA . VAL A 1 184 ? -5.161 -56.416 -15.990 1.00 53.28 184 VAL A CA 1
ATOM 1421 C C . VAL A 1 184 ? -5.392 -56.821 -17.464 1.00 53.28 184 VAL A C 1
ATOM 1423 O O . VAL A 1 184 ? -6.529 -56.910 -17.913 1.00 53.28 184 VAL A O 1
ATOM 1426 N N . ASP A 1 185 ? -4.315 -57.182 -18.173 1.00 45.12 185 ASP A N 1
ATOM 1427 C CA . ASP A 1 185 ? -4.272 -58.360 -19.060 1.00 45.12 185 ASP A CA 1
ATOM 1428 C C . ASP A 1 185 ? -2.813 -58.837 -19.207 1.00 45.12 185 ASP A C 1
ATOM 1430 O O . ASP A 1 185 ? -1.916 -58.083 -19.590 1.00 45.12 185 ASP A O 1
ATOM 1434 N N . HIS A 1 186 ? -2.558 -60.087 -18.831 1.00 52.31 186 HIS A N 1
ATOM 1435 C CA . HIS A 1 186 ? -1.363 -60.841 -19.201 1.00 52.31 186 HIS A CA 1
ATOM 1436 C C . HIS A 1 186 ? -1.850 -62.186 -19.720 1.00 52.31 186 HIS A C 1
ATOM 1438 O O . HIS A 1 186 ? -2.081 -63.107 -18.935 1.00 52.31 186 HIS A O 1
ATOM 1444 N N . THR A 1 187 ? -1.965 -62.313 -21.041 1.00 58.88 187 THR A N 1
ATOM 1445 C CA . THR A 1 187 ? -2.062 -63.629 -21.674 1.00 58.88 187 THR A CA 1
ATOM 1446 C C . THR A 1 187 ? -1.405 -63.664 -23.056 1.00 58.88 187 THR A C 1
ATOM 1448 O O . THR A 1 187 ? -1.808 -62.957 -23.972 1.00 58.88 187 THR A O 1
ATOM 1451 N N . GLY A 1 188 ? -0.416 -64.555 -23.202 1.00 50.41 188 GLY A N 1
ATOM 1452 C CA . GLY A 1 188 ? 0.248 -64.945 -24.456 1.00 50.41 188 GLY A CA 1
ATOM 1453 C C . GLY A 1 188 ? 1.772 -64.906 -24.289 1.00 50.41 188 GLY A C 1
ATOM 1454 O O . GLY A 1 188 ? 2.321 -63.848 -24.031 1.00 50.41 188 GLY A O 1
ATOM 1455 N N . GLY A 1 189 ? 2.548 -65.984 -24.350 1.00 56.72 189 GLY A N 1
ATOM 1456 C CA . GLY A 1 189 ? 2.378 -67.279 -25.002 1.00 56.72 189 GLY A CA 1
ATOM 1457 C C . GLY A 1 189 ? 3.663 -67.541 -25.798 1.00 56.72 189 GLY A C 1
ATOM 1458 O O . GLY A 1 189 ? 3.988 -66.749 -26.680 1.00 56.72 189 GLY A O 1
ATOM 1459 N N . GLY A 1 190 ? 4.397 -68.607 -25.463 1.00 45.31 190 GLY A N 1
ATOM 1460 C CA . GLY A 1 190 ? 5.641 -69.016 -26.126 1.00 45.31 190 GLY A CA 1
ATOM 1461 C C . GLY A 1 190 ? 6.403 -70.051 -25.321 1.00 45.31 190 GLY A C 1
ATOM 1462 O O . GLY A 1 190 ? 7.086 -69.630 -24.365 1.00 45.31 190 GLY A O 1
#

Sequence (190 aa):
MVGPIPFEGTRFALPCHEKAGRQFIMASVTKEIIVNAPVSKVFEIWKDFENFPRFMENIESIDVTGPNTTHWKMKGPLSTSVEWDAETLTIQENEKISWKSTGGTIETHGAVLFESIEIDRTRVTVGLEYNPPGGALGEAVAKLFNDPETQLEEDLMRFKKVAQGDSEDVVTTASSSGAIVDGVDHTGGG

pLDDT: mean 72.13, std 19.45, range [26.58, 92.88]

Solvent-accessible surface area (backbone atoms only — not comparable to full-atom values): 11280 Å² total; per-residue (Å²): 133,86,71,85,77,78,87,64,84,66,85,72,69,64,78,80,78,89,66,91,89,67,96,71,78,66,49,70,46,74,52,75,47,80,30,71,30,32,37,64,62,48,39,55,57,64,68,40,57,73,54,44,50,80,36,32,88,52,39,71,44,56,44,78,76,51,98,50,31,34,39,38,34,29,65,37,66,95,84,38,73,45,42,30,33,33,35,57,76,43,80,44,86,54,39,35,40,30,36,35,42,77,42,71,61,44,52,39,38,39,36,39,36,40,42,68,78,47,81,52,26,17,37,40,38,39,39,42,35,35,40,74,43,76,64,77,64,15,56,43,46,46,63,68,54,69,53,54,62,61,51,52,48,53,28,50,55,41,43,40,36,57,61,57,58,74,59,79,84,79,82,77,78,75,83,75,87,71,79,86,81,85,80,89,85,89,86,86,88,136